Protein AF-0000000080328610 (afdb_homodimer)

Sequence (378 aa):
MDTPSLPALLEEHPVAASVKNEADLQAVLRADCKIVFLLYGTVLDLPAVVHRLKDAGRIVLVNVDLLEGFAGKEIVVRYIKERTDADGILSSKAFMVRAARELGLFAVHRFFLIDSMSYRNLAPQVRQSKADCVEILPGCMPRVISWVVADIDVPLIAGGLVCDRDDVFAALKAGASAIASSNHDVWAMMDTPSLPALLEEHPVAASVKNEADLQAVLRADCKIVFLLYGTVLDLPAVVHRLKDAGRIVLVNVDLLEGFAGKEIVVRYIKERTDADGILSSKAFMVRAARELGLFAVHRFFLIDSMSYRNLAPQVRQSKADCVEILPGCMPRVISWVVADIDVPLIAGGLVCDRDDVFAALKAGASAIASSNHDVWAM

InterPro domains:
  IPR006699 Glycerol uptake operon antiterminator [PF04309] (16-187)
  IPR006699 Glycerol uptake operon antiterminator [PIRSF016897] (8-189)
  IPR006699 Glycerol uptake operon antiterminator [PTHR35787] (10-189)
  IPR013785 Aldolase-type TIM barrel [G3DSA:3.20.20.70] (5-189)

Secondary structure (DSSP, 8-state):
-----HHHHHHH--EEEEE-SHHHHHHHHTS---EEEE---BTTTHHHHHHHHHHTT-EEEEETTS-BS--SSHHHHHHHHHHS---EEEES-HHHHHHHHHTT-EEEEEEE--SHHHHHHHHHHHHHHT-SEEEEES---HHHHHHHHHH-SS-EEEESS--SHHHHHHHHHTT-SEEEES-HHHHT-/-----HHHHHHH--EEEEE-SHHHHHHHHTS---EEEE---BTTTHHHHHHHHHHTT-EEEEETTS-BS--SSHHHHHHHHHHS---EEEES-HHHHHHHHHTT-EEEEEEE--SHHHHHHHHHHHHHHT-SEEEEES---HHHHHHHHHH-SS-EEEESS--SHHHHHHHHHTT-SEEEES-HHHHT-

Foldseek 3Di:
DPPDAPLVVCLVQQEEEEQQDPVLLVLVLVFPHQEYEDQEEEPVCVQVSLVVSVVSNHAYAYAPVRYHPDDPDLVVLVCCVPVHPHQYYEYCQLVNQQSRVVVNHQGEHEFEDDDPVSLVVVAVSCVSNVHQEYEYPQQQPLVSLLVVQVRHDHAYEHEYPQADDVSQVSSVVSPHSHYYYNHSRSSRD/DPPDAPLVVCLVQQEEEEQQDPVLLVLVLVFPHQEYEYQEEEPVCVQVSLVVSVVSNHAYAYAPVRYYPDDPDLVVLVCCVPVHPHQYYEYCQLVNQQSRVVVNHQGEHEFEDDDPVSLVVVAVSCVSNVHQEYEYPQQQPLVSLLVVQVRHDHAYEHEYPQADDVSQVSSVVSPHSHYYYNHSRSSRD

pLDDT: mean 95.84, std 5.74, range [40.5, 98.88]

Solvent-accessible surface area (backbone atoms only — not comparable to full-atom values): 19059 Å² total; per-residue (Å²): 131,81,77,76,52,68,63,57,50,31,64,75,44,38,47,28,34,40,27,65,45,70,68,43,47,58,49,48,75,73,45,86,44,50,36,33,38,34,46,49,43,35,77,86,44,35,46,60,56,44,42,57,42,43,74,71,66,36,47,37,26,38,29,61,78,52,36,42,85,62,67,96,48,57,67,50,52,52,45,43,62,72,65,31,80,50,51,25,37,30,25,73,42,42,69,50,16,28,49,24,43,75,72,70,29,44,15,28,36,38,41,69,51,34,32,63,65,48,51,68,47,44,48,63,43,47,68,69,14,60,37,56,28,34,32,36,21,40,22,57,32,39,69,59,46,36,54,49,53,72,63,44,93,49,52,35,29,30,20,25,62,38,74,45,68,67,39,49,49,44,26,43,73,30,56,29,49,26,36,31,27,72,40,70,75,54,49,74,105,130,86,76,75,52,67,63,58,50,29,64,75,44,40,47,28,32,40,28,64,47,70,71,41,47,59,50,48,75,73,44,86,46,49,36,34,37,34,47,49,44,36,79,87,43,35,46,61,57,44,45,57,42,45,74,70,64,36,46,36,26,38,30,60,76,53,36,40,86,62,68,96,47,58,66,49,52,52,45,43,62,71,65,30,81,50,51,24,35,32,25,74,44,42,68,52,16,29,49,25,44,75,71,72,29,43,15,28,36,39,41,70,51,34,32,63,66,48,50,67,46,43,49,63,43,46,69,70,14,62,38,58,28,34,31,35,22,39,22,55,31,40,69,58,44,36,54,50,54,72,63,44,94,48,50,35,29,32,20,25,61,38,74,45,69,68,38,50,50,43,24,44,73,29,59,30,48,26,36,31,28,70,39,70,74,56,47,76,105

Organism: NCBI:txid40318

Structure (mmCIF, N/CA/C/O backbone):
data_AF-0000000080328610-model_v1
#
loop_
_entity.id
_entity.type
_entity.pdbx_description
1 polymer 'Glycerol-3-phosphate responsive antiterminator'
#
loop_
_atom_site.group_PDB
_atom_site.id
_atom_site.type_symbol
_atom_site.label_atom_id
_atom_site.label_alt_id
_atom_site.label_comp_id
_atom_site.label_asym_id
_atom_site.label_entity_id
_atom_site.label_seq_id
_atom_site.pdbx_PDB_ins_code
_atom_site.Cartn_x
_atom_site.Cartn_y
_atom_site.Cartn_z
_atom_site.occupancy
_atom_site.B_iso_or_equiv
_atom_site.auth_seq_id
_atom_site.auth_comp_id
_atom_site.auth_asym_id
_atom_site.auth_atom_id
_atom_site.pdbx_PDB_model_num
ATOM 1 N N . MET A 1 1 ? -2.168 -39.188 -10.273 1 40.5 1 MET A N 1
ATOM 2 C CA . MET A 1 1 ? -1.109 -38.562 -9.469 1 40.5 1 MET A CA 1
ATOM 3 C C . MET A 1 1 ? -1.609 -37.312 -8.766 1 40.5 1 MET A C 1
ATOM 5 O O . MET A 1 1 ? -2.234 -36.469 -9.383 1 40.5 1 MET A O 1
ATOM 9 N N . ASP A 1 2 ? -1.735 -37.188 -7.449 1 58.44 2 ASP A N 1
ATOM 10 C CA . ASP A 1 2 ? -2.379 -36.188 -6.613 1 58.44 2 ASP A CA 1
ATOM 11 C C . ASP A 1 2 ? -1.749 -34.812 -6.832 1 58.44 2 ASP A C 1
ATOM 13 O O . ASP A 1 2 ? -0.527 -34.656 -6.762 1 58.44 2 ASP A O 1
ATOM 17 N N . THR A 1 3 ? -2.389 -33.938 -7.57 1 73.25 3 THR A N 1
ATOM 18 C CA . THR A 1 3 ? -1.887 -32.594 -7.812 1 73.25 3 THR A CA 1
ATOM 19 C C . THR A 1 3 ? -1.366 -31.969 -6.52 1 73.25 3 THR A C 1
ATOM 21 O O . THR A 1 3 ? -2.068 -31.953 -5.504 1 73.25 3 THR A O 1
ATOM 24 N N . PRO A 1 4 ? -0.09 -31.75 -6.531 1 87.56 4 PRO A N 1
ATOM 25 C CA . PRO A 1 4 ? 0.463 -31.141 -5.316 1 87.56 4 PRO A CA 1
ATOM 26 C C . PRO A 1 4 ? -0.271 -29.875 -4.91 1 87.56 4 PRO A C 1
ATOM 28 O O . PRO A 1 4 ? -0.83 -29.172 -5.762 1 87.56 4 PRO A O 1
ATOM 31 N N . SER A 1 5 ? -0.314 -29.688 -3.6 1 93.88 5 SER A N 1
ATOM 32 C CA . SER A 1 5 ? -0.913 -28.453 -3.08 1 93.88 5 SER A CA 1
ATOM 33 C C . SER A 1 5 ? -0.024 -27.25 -3.355 1 93.88 5 SER A C 1
ATOM 35 O O . SER A 1 5 ? 1.178 -27.391 -3.588 1 93.88 5 SER A O 1
ATOM 37 N N . LEU A 1 6 ? -0.608 -26.094 -3.402 1 94.31 6 LEU A N 1
ATOM 38 C CA . LEU A 1 6 ? 0.16 -24.891 -3.658 1 94.31 6 LEU A CA 1
ATOM 39 C C . LEU A 1 6 ? 1.231 -24.688 -2.592 1 94.31 6 LEU A C 1
ATOM 41 O O . LEU A 1 6 ? 2.389 -24.406 -2.912 1 94.31 6 LEU A O 1
ATOM 45 N N . PRO A 1 7 ? 0.945 -24.922 -1.315 1 93.5 7 PRO A N 1
ATOM 46 C CA . PRO A 1 7 ? 1.981 -24.797 -0.287 1 93.5 7 PRO A CA 1
ATOM 47 C C . PRO A 1 7 ? 3.166 -25.734 -0.534 1 93.5 7 PRO A C 1
ATOM 49 O O . PRO A 1 7 ? 4.32 -25.328 -0.366 1 93.5 7 PRO A O 1
ATOM 52 N N . ALA A 1 8 ? 2.9 -26.859 -0.987 1 94.5 8 ALA A N 1
ATOM 53 C CA . ALA A 1 8 ? 3.969 -27.812 -1.273 1 94.5 8 ALA A CA 1
ATOM 54 C C . ALA A 1 8 ? 4.82 -27.359 -2.453 1 94.5 8 ALA A C 1
ATOM 56 O O . ALA A 1 8 ? 6.043 -27.484 -2.432 1 94.5 8 ALA A O 1
ATOM 57 N N . LEU A 1 9 ? 4.148 -26.844 -3.42 1 94.94 9 LEU A N 1
ATOM 58 C CA . LEU A 1 9 ? 4.844 -26.328 -4.598 1 94.94 9 LEU A CA 1
ATOM 59 C C . LEU A 1 9 ? 5.754 -25.172 -4.23 1 94.94 9 LEU A C 1
ATOM 61 O O . LEU A 1 9 ? 6.895 -25.094 -4.699 1 94.94 9 LEU A O 1
ATOM 65 N N . LEU A 1 10 ? 5.266 -24.281 -3.354 1 93.19 10 LEU A N 1
ATOM 66 C CA . LEU A 1 10 ? 6.027 -23.109 -2.938 1 93.19 10 LEU A CA 1
ATOM 67 C C . LEU A 1 10 ? 7.23 -23.516 -2.096 1 93.19 10 LEU A C 1
ATOM 69 O O . LEU A 1 10 ? 8.281 -22.875 -2.15 1 93.19 10 LEU A O 1
ATOM 73 N N . GLU A 1 11 ? 7.105 -24.547 -1.34 1 91.38 11 GLU A N 1
ATOM 74 C CA . GLU A 1 11 ? 8.227 -25.062 -0.56 1 91.38 11 GLU A CA 1
ATOM 75 C C . GLU A 1 11 ? 9.328 -25.609 -1.467 1 91.38 11 GLU A C 1
ATOM 77 O O . GLU A 1 11 ? 10.516 -25.422 -1.189 1 91.38 11 GLU A O 1
ATOM 82 N N . GLU A 1 12 ? 8.875 -26.25 -2.496 1 93.06 12 GLU A N 1
ATOM 83 C CA . GLU A 1 12 ? 9.82 -26.812 -3.453 1 93.06 12 GLU A CA 1
ATOM 84 C C . GLU A 1 12 ? 10.445 -25.734 -4.332 1 93.06 12 GLU A C 1
ATOM 86 O O . GLU A 1 12 ? 11.602 -25.859 -4.738 1 93.06 12 GLU A O 1
ATOM 91 N N . HIS A 1 13 ? 9.664 -24.75 -4.641 1 93.88 13 HIS A N 1
ATOM 92 C CA . HIS A 1 13 ? 10.078 -23.609 -5.473 1 93.88 13 HIS A CA 1
ATOM 93 C C . HIS A 1 13 ? 9.805 -22.297 -4.77 1 93.88 13 HIS A C 1
ATOM 95 O O . HIS A 1 13 ? 8.828 -21.609 -5.082 1 93.88 13 HIS A O 1
ATOM 101 N N . PRO A 1 14 ? 10.703 -21.828 -3.936 1 93.69 14 PRO A N 1
ATOM 102 C CA . PRO A 1 14 ? 10.43 -20.719 -3.016 1 93.69 14 PRO A CA 1
ATOM 103 C C . PRO A 1 14 ? 10.469 -19.359 -3.705 1 93.69 14 PRO A C 1
ATOM 105 O O . PRO A 1 14 ? 10.273 -18.328 -3.055 1 93.69 14 PRO A O 1
ATOM 108 N N . VAL A 1 15 ? 10.719 -19.359 -5.023 1 95.38 15 VAL A N 1
ATOM 109 C CA . VAL A 1 15 ? 10.727 -18.094 -5.754 1 95.38 15 VAL A CA 1
ATOM 110 C C . VAL A 1 15 ? 9.68 -18.141 -6.863 1 95.38 15 VAL A C 1
ATOM 112 O O . VAL A 1 15 ? 9.711 -19.016 -7.723 1 95.38 15 VAL A O 1
ATOM 115 N N . ALA A 1 16 ? 8.766 -17.266 -6.746 1 97.25 16 ALA A N 1
ATOM 116 C CA . ALA A 1 16 ? 7.793 -17.047 -7.816 1 97.25 16 ALA A CA 1
ATOM 117 C C . ALA A 1 16 ? 8.156 -15.82 -8.648 1 97.25 16 ALA A C 1
ATOM 119 O O . ALA A 1 16 ? 8.5 -14.773 -8.094 1 97.25 16 ALA A O 1
ATOM 120 N N . ALA A 1 17 ? 8.109 -15.969 -9.898 1 97.5 17 ALA A N 1
ATOM 121 C CA . ALA A 1 17 ? 8.414 -14.859 -10.805 1 97.5 17 ALA A CA 1
ATOM 122 C C . ALA A 1 17 ? 7.18 -14.008 -11.07 1 97.5 17 ALA A C 1
ATOM 124 O O . ALA A 1 17 ? 6.164 -14.516 -11.555 1 97.5 17 ALA A O 1
ATOM 125 N N . SER A 1 18 ? 7.254 -12.773 -10.719 1 97.56 18 SER A N 1
ATOM 126 C CA . SER A 1 18 ? 6.215 -11.82 -11.086 1 97.56 18 SER A CA 1
ATOM 127 C C . SER A 1 18 ? 6.441 -11.273 -12.492 1 97.56 18 SER A C 1
ATOM 129 O O . SER A 1 18 ? 7.457 -10.625 -12.758 1 97.56 18 SER A O 1
ATOM 131 N N . VAL A 1 19 ? 5.555 -11.539 -13.375 1 97.88 19 VAL A N 1
ATOM 132 C CA . VAL A 1 19 ? 5.652 -11.141 -14.773 1 97.88 19 VAL A CA 1
ATOM 133 C C . VAL A 1 19 ? 4.656 -10.016 -15.062 1 97.88 19 VAL A C 1
ATOM 135 O O . VAL A 1 19 ? 3.443 -10.227 -15.016 1 97.88 19 VAL A O 1
ATOM 138 N N . LYS A 1 20 ? 5.176 -8.898 -15.469 1 96.19 20 LYS A N 1
ATOM 139 C CA . LYS A 1 20 ? 4.309 -7.723 -15.5 1 96.19 20 LYS A CA 1
ATOM 140 C C . LYS A 1 20 ? 4.145 -7.199 -16.922 1 96.19 20 LYS A C 1
ATOM 142 O O . LYS A 1 20 ? 3.412 -6.238 -17.156 1 96.19 20 LYS A O 1
ATOM 147 N N . ASN A 1 21 ? 4.898 -7.762 -17.859 1 96.38 21 ASN A N 1
ATOM 148 C CA . ASN A 1 21 ? 4.828 -7.355 -19.266 1 96.38 21 ASN A CA 1
ATOM 149 C C . ASN A 1 21 ? 5.426 -8.414 -20.188 1 96.38 21 ASN A C 1
ATOM 151 O O . ASN A 1 21 ? 5.863 -9.469 -19.719 1 96.38 21 ASN A O 1
ATOM 155 N N . GLU A 1 22 ? 5.375 -8.062 -21.5 1 97.31 22 GLU A N 1
ATOM 156 C CA . GLU A 1 22 ? 5.859 -9 -22.516 1 97.31 22 GLU A CA 1
ATOM 157 C C . GLU A 1 22 ? 7.355 -9.258 -22.344 1 97.31 22 GLU A C 1
ATOM 159 O O . GLU A 1 22 ? 7.824 -10.383 -22.547 1 97.31 22 GLU A O 1
ATOM 164 N N . ALA A 1 23 ? 8.055 -8.25 -21.984 1 97.31 23 ALA A N 1
ATOM 165 C CA . ALA A 1 23 ? 9.492 -8.422 -21.781 1 97.31 23 ALA A CA 1
ATOM 166 C C . ALA A 1 23 ? 9.766 -9.406 -20.641 1 97.31 23 ALA A C 1
ATOM 168 O O . ALA A 1 23 ? 10.641 -10.266 -20.75 1 97.31 23 ALA A O 1
ATOM 169 N N . ASP A 1 24 ? 9.055 -9.289 -19.578 1 97.31 24 ASP A N 1
ATOM 170 C CA . ASP A 1 24 ? 9.156 -10.219 -18.453 1 97.31 24 ASP A CA 1
ATOM 171 C C . ASP A 1 24 ? 8.766 -11.633 -18.875 1 97.31 24 ASP A C 1
ATOM 173 O O . ASP A 1 24 ? 9.352 -12.609 -18.406 1 97.31 24 ASP A O 1
ATOM 177 N N . LEU A 1 25 ? 7.711 -11.68 -19.734 1 98.25 25 LEU A N 1
ATOM 178 C CA . LEU A 1 25 ? 7.254 -12.977 -20.219 1 98.25 25 LEU A CA 1
ATOM 179 C C . LEU A 1 25 ? 8.367 -13.703 -20.969 1 98.25 25 LEU A C 1
ATOM 181 O O . LEU A 1 25 ? 8.641 -14.875 -20.703 1 98.25 25 LEU A O 1
ATOM 185 N N . GLN A 1 26 ? 8.992 -13 -21.812 1 97.88 26 GLN A N 1
ATOM 186 C CA . GLN A 1 26 ? 10.094 -13.586 -22.578 1 97.88 26 GLN A CA 1
ATOM 187 C C . GLN A 1 26 ? 11.234 -14.008 -21.641 1 97.88 26 GLN A C 1
ATOM 189 O O . GLN A 1 26 ? 11.82 -15.07 -21.828 1 97.88 26 GLN A O 1
ATOM 194 N N . ALA A 1 27 ? 11.469 -13.219 -20.703 1 97.69 27 ALA A N 1
ATOM 195 C CA . ALA A 1 27 ? 12.57 -13.477 -19.781 1 97.69 27 ALA A CA 1
ATOM 196 C C . ALA A 1 27 ? 12.289 -14.711 -18.922 1 97.69 27 ALA A C 1
ATOM 198 O O . ALA A 1 27 ? 13.188 -15.531 -18.688 1 97.69 27 ALA A O 1
ATOM 199 N N . VAL A 1 28 ? 11.07 -14.852 -18.438 1 97.88 28 VAL A N 1
ATOM 200 C CA . VAL A 1 28 ? 10.766 -15.938 -17.516 1 97.88 28 VAL A CA 1
ATOM 201 C C . VAL A 1 28 ? 10.797 -17.266 -18.25 1 97.88 28 VAL A C 1
ATOM 203 O O . VAL A 1 28 ? 11.109 -18.312 -17.656 1 97.88 28 VAL A O 1
ATOM 206 N N . LEU A 1 29 ? 10.461 -17.281 -19.547 1 97 29 LEU A N 1
ATOM 207 C CA . LEU A 1 29 ? 10.492 -18.484 -20.344 1 97 29 LEU A CA 1
ATOM 208 C C . LEU A 1 29 ? 11.914 -19 -20.5 1 97 29 LEU A C 1
ATOM 210 O O . LEU A 1 29 ? 12.125 -20.188 -20.812 1 97 29 LEU A O 1
ATOM 214 N N . ARG A 1 30 ? 12.836 -18.156 -20.266 1 95.5 30 ARG A N 1
ATOM 215 C CA . ARG A 1 30 ? 14.242 -18.531 -20.359 1 95.5 30 ARG A CA 1
ATOM 216 C C . ARG A 1 30 ? 14.836 -18.781 -18.984 1 95.5 30 ARG A C 1
ATOM 218 O O . ARG A 1 30 ? 15.984 -19.219 -18.859 1 95.5 30 ARG A O 1
ATOM 225 N N . ALA A 1 31 ? 14.078 -18.5 -17.984 1 94.75 31 ALA A N 1
ATOM 226 C CA . ALA A 1 31 ? 14.531 -18.688 -16.609 1 94.75 31 ALA A CA 1
ATOM 227 C C . ALA A 1 31 ? 14.086 -20.031 -16.047 1 94.75 31 ALA A C 1
ATOM 229 O O . ALA A 1 31 ? 13.266 -20.734 -16.672 1 94.75 31 ALA A O 1
ATOM 230 N N . ASP A 1 32 ? 14.695 -20.422 -14.922 1 91.25 32 ASP A N 1
ATOM 231 C CA . ASP A 1 32 ? 14.359 -21.703 -14.305 1 91.25 32 ASP A CA 1
ATOM 232 C C . ASP A 1 32 ? 13.32 -21.516 -13.195 1 91.25 32 ASP A C 1
ATOM 234 O O . ASP A 1 32 ? 13.289 -22.281 -12.234 1 91.25 32 ASP A O 1
ATOM 238 N N . CYS A 1 33 ? 12.43 -20.625 -13.281 1 94.94 33 CYS A N 1
ATOM 239 C CA . CYS A 1 33 ? 11.375 -20.406 -12.297 1 94.94 33 CYS A CA 1
ATOM 240 C C . CYS A 1 33 ? 10.125 -21.203 -12.641 1 94.94 33 CYS A C 1
ATOM 242 O O . CYS A 1 33 ? 9.562 -21.047 -13.727 1 94.94 33 CYS A O 1
ATOM 244 N N . LYS A 1 34 ? 9.727 -22.031 -11.789 1 96.56 34 LYS A N 1
ATOM 245 C CA . LYS A 1 34 ? 8.609 -22.938 -12.039 1 96.56 34 LYS A CA 1
ATOM 246 C C . LYS A 1 34 ? 7.273 -22.234 -11.828 1 96.56 34 LYS A C 1
ATOM 248 O O . LYS A 1 34 ? 6.324 -22.438 -12.586 1 96.56 34 LYS A O 1
ATOM 253 N N . ILE A 1 35 ? 7.18 -21.375 -10.773 1 98 35 ILE A N 1
ATOM 254 C CA . ILE A 1 35 ? 5.934 -20.703 -10.414 1 98 35 ILE A CA 1
ATOM 255 C C . ILE A 1 35 ? 5.941 -19.281 -10.953 1 98 35 ILE A C 1
ATOM 257 O O . ILE A 1 35 ? 6.91 -18.547 -10.758 1 98 35 ILE A O 1
ATOM 261 N N . VAL A 1 36 ? 4.871 -18.906 -11.641 1 98.56 36 VAL A N 1
ATOM 262 C CA . VAL A 1 36 ? 4.766 -17.594 -12.258 1 98.56 36 VAL A CA 1
ATOM 263 C C . VAL A 1 36 ? 3.498 -16.891 -11.773 1 98.56 36 VAL A C 1
ATOM 265 O O . VAL A 1 36 ? 2.406 -17.453 -11.836 1 98.56 36 VAL A O 1
ATOM 268 N N . PHE A 1 37 ? 3.688 -15.75 -11.219 1 98.62 37 PHE A N 1
ATOM 269 C CA . PHE A 1 37 ? 2.584 -14.82 -10.992 1 98.62 37 PHE A CA 1
ATOM 270 C C . PHE A 1 37 ? 2.416 -13.883 -12.18 1 98.62 37 PHE A C 1
ATOM 272 O O . PHE A 1 37 ? 3.258 -13.016 -12.414 1 98.62 37 PHE A O 1
ATOM 279 N N . LEU A 1 38 ? 1.37 -14.062 -12.953 1 98.75 38 LEU A N 1
ATOM 280 C CA . LEU A 1 38 ? 1.109 -13.258 -14.141 1 98.75 38 LEU A CA 1
ATOM 281 C C . LEU A 1 38 ? 0.333 -11.992 -13.781 1 98.75 38 LEU A C 1
ATOM 283 O O . LEU A 1 38 ? -0.838 -12.07 -13.398 1 98.75 38 LEU A O 1
ATOM 287 N N . LEU A 1 39 ? 0.972 -10.859 -13.961 1 98 39 LEU A N 1
ATOM 288 C CA . LEU A 1 39 ? 0.429 -9.602 -13.453 1 98 39 LEU A CA 1
ATOM 289 C C . LEU A 1 39 ? -0.006 -8.695 -14.594 1 98 39 LEU A C 1
ATOM 291 O O . LEU A 1 39 ? -0.062 -7.473 -14.438 1 98 39 LEU A O 1
ATOM 295 N N . TYR A 1 40 ? -0.172 -9.242 -15.719 1 97 40 TYR A N 1
ATOM 296 C CA . TYR A 1 40 ? -0.694 -8.484 -16.859 1 97 40 TYR A CA 1
ATOM 297 C C . TYR A 1 40 ? -1.51 -9.391 -17.781 1 97 40 TYR A C 1
ATOM 299 O O . TYR A 1 40 ? -1.46 -10.617 -17.656 1 97 40 TYR A O 1
ATOM 307 N N . GLY A 1 41 ? -2.266 -8.781 -18.734 1 97.38 41 GLY A N 1
ATOM 308 C CA . GLY A 1 41 ? -3.102 -9.477 -19.703 1 97.38 41 GLY A CA 1
ATOM 309 C C . GLY A 1 41 ? -4.395 -8.742 -20 1 97.38 41 GLY A C 1
ATOM 310 O O . GLY A 1 41 ? -4.859 -7.93 -19.203 1 97.38 41 GLY A O 1
ATOM 311 N N . THR A 1 42 ? -4.855 -8.992 -21.203 1 97 42 THR A N 1
ATOM 312 C CA . THR A 1 42 ? -6.121 -8.406 -21.625 1 97 42 THR A CA 1
ATOM 313 C C . THR A 1 42 ? -7.109 -9.492 -22.047 1 97 42 THR A C 1
ATOM 315 O O . THR A 1 42 ? -6.73 -10.656 -22.188 1 97 42 THR A O 1
ATOM 318 N N . VAL A 1 43 ? -8.336 -9.094 -22.203 1 95.56 43 VAL A N 1
ATOM 319 C CA . VAL A 1 43 ? -9.367 -10.016 -22.672 1 95.56 43 VAL A CA 1
ATOM 320 C C . VAL A 1 43 ? -8.977 -10.586 -24.031 1 95.56 43 VAL A C 1
ATOM 322 O O . VAL A 1 43 ? -9.414 -11.68 -24.406 1 95.56 43 VAL A O 1
ATOM 325 N N . LEU A 1 44 ? -8.109 -9.914 -24.719 1 96.75 44 LEU A N 1
ATOM 326 C CA . LEU A 1 44 ? -7.754 -10.305 -26.078 1 96.75 44 LEU A CA 1
ATOM 327 C C . LEU A 1 44 ? -6.645 -11.352 -26.062 1 96.75 44 LEU A C 1
ATOM 329 O O . LEU A 1 44 ? -6.574 -12.203 -26.969 1 96.75 44 LEU A O 1
ATOM 333 N N . ASP A 1 45 ? -5.789 -11.328 -25.031 1 97.56 45 ASP A N 1
ATOM 334 C CA . ASP A 1 45 ? -4.57 -12.109 -25.219 1 97.56 45 ASP A CA 1
ATOM 335 C C . ASP A 1 45 ? -4.316 -13.023 -24.016 1 97.56 45 ASP A C 1
ATOM 337 O O . ASP A 1 45 ? -3.418 -13.867 -24.062 1 97.56 45 ASP A O 1
ATOM 341 N N . LEU A 1 46 ? -5.059 -12.969 -23 1 98.19 46 LEU A N 1
ATOM 342 C CA . LEU A 1 46 ? -4.773 -13.68 -21.766 1 98.19 46 LEU A CA 1
ATOM 343 C C . LEU A 1 46 ? -4.613 -15.172 -22.016 1 98.19 46 LEU A C 1
ATOM 345 O O . LEU A 1 46 ? -3.631 -15.781 -21.578 1 98.19 46 LEU A O 1
ATOM 349 N N . PRO A 1 47 ? -5.555 -15.844 -22.781 1 98.44 47 PRO A N 1
ATOM 350 C CA . PRO A 1 47 ? -5.395 -17.281 -23 1 98.44 47 PRO A CA 1
ATOM 351 C C . PRO A 1 47 ? -4.078 -17.641 -23.688 1 98.44 47 PRO A C 1
ATOM 353 O O . PRO A 1 47 ? -3.422 -18.609 -23.312 1 98.44 47 PRO A O 1
ATOM 356 N N . ALA A 1 48 ? -3.732 -16.859 -24.609 1 98.38 48 ALA A N 1
ATOM 357 C CA . ALA A 1 48 ? -2.502 -17.109 -25.359 1 98.38 48 ALA A CA 1
ATOM 358 C C . ALA A 1 48 ? -1.277 -16.969 -24.469 1 98.38 48 ALA A C 1
ATOM 360 O O . ALA A 1 48 ? -0.338 -17.766 -24.547 1 98.38 48 ALA A O 1
ATOM 361 N N . VAL A 1 49 ? -1.259 -15.945 -23.625 1 98.56 49 VAL A N 1
ATOM 362 C CA . VAL A 1 49 ? -0.148 -15.703 -22.703 1 98.56 49 VAL A CA 1
ATOM 363 C C . VAL A 1 49 ? -0.027 -16.859 -21.719 1 98.56 49 VAL A C 1
ATOM 365 O O . VAL A 1 49 ? 1.07 -17.359 -21.469 1 98.56 49 VAL A O 1
ATOM 368 N N . VAL A 1 50 ? -1.131 -17.266 -21.172 1 98.75 50 VAL A N 1
ATOM 369 C CA . VAL A 1 50 ? -1.144 -18.375 -20.203 1 98.75 50 VAL A CA 1
ATOM 370 C C . VAL A 1 50 ? -0.673 -19.656 -20.891 1 98.75 50 VAL A C 1
ATOM 372 O O . VAL A 1 50 ? 0.119 -20.406 -20.312 1 98.75 50 VAL A O 1
ATOM 375 N N . HIS A 1 51 ? -1.132 -19.891 -22.094 1 98.38 51 HIS A N 1
ATOM 376 C CA . HIS A 1 51 ? -0.757 -21.094 -22.828 1 98.38 51 HIS A CA 1
ATOM 377 C C . HIS A 1 51 ? 0.75 -21.156 -23.062 1 98.38 51 HIS A C 1
ATOM 379 O O . HIS A 1 51 ? 1.356 -22.234 -22.953 1 98.38 51 HIS A O 1
ATOM 385 N N . ARG A 1 52 ? 1.311 -20.094 -23.406 1 98.19 52 ARG A N 1
ATOM 386 C CA . ARG A 1 52 ? 2.754 -20.031 -23.609 1 98.19 52 ARG A CA 1
ATOM 387 C C . ARG A 1 52 ? 3.502 -20.453 -22.344 1 98.19 52 ARG 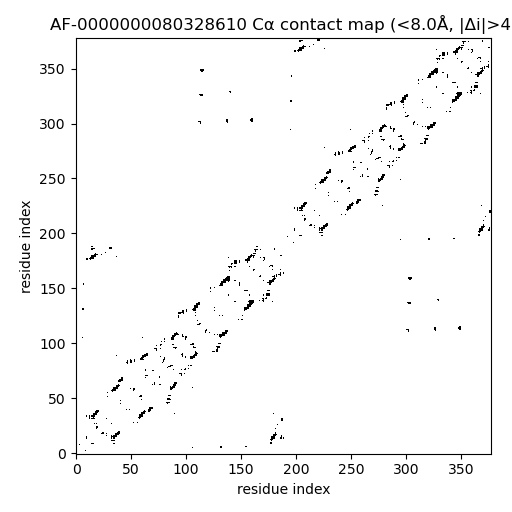A C 1
ATOM 389 O O . ARG A 1 52 ? 4.469 -21.219 -22.422 1 98.19 52 ARG A O 1
ATOM 396 N N . LEU A 1 53 ? 3.045 -19.984 -21.203 1 98.69 53 LEU A N 1
ATOM 397 C CA . LEU A 1 53 ? 3.67 -20.312 -19.938 1 98.69 53 LEU A CA 1
ATOM 398 C C . LEU A 1 53 ? 3.439 -21.781 -19.578 1 98.69 53 LEU A C 1
ATOM 400 O O . LEU A 1 53 ? 4.363 -22.469 -19.141 1 98.69 53 LEU A O 1
ATOM 404 N N . LYS A 1 54 ? 2.238 -22.234 -19.844 1 98.44 54 LYS A N 1
ATOM 405 C CA . LYS A 1 54 ? 1.89 -23.625 -19.547 1 98.44 54 LYS A CA 1
ATOM 406 C C . LYS A 1 54 ? 2.656 -24.578 -20.453 1 98.44 54 LYS A C 1
ATOM 408 O O . LYS A 1 54 ? 3.109 -25.641 -20 1 98.44 54 LYS A O 1
ATOM 413 N N . ASP A 1 55 ? 2.766 -24.203 -21.688 1 97.88 55 ASP A N 1
ATOM 414 C CA . ASP A 1 55 ? 3.523 -25.016 -22.641 1 97.88 55 ASP A CA 1
ATOM 415 C C . ASP A 1 55 ? 4.977 -25.172 -22.188 1 97.88 55 ASP A C 1
ATOM 417 O O . ASP A 1 55 ? 5.629 -26.172 -22.5 1 97.88 55 ASP A O 1
ATOM 421 N N . ALA A 1 56 ? 5.434 -24.234 -21.484 1 97.81 56 ALA A N 1
ATOM 422 C CA . ALA A 1 56 ? 6.805 -24.266 -20.984 1 97.81 56 ALA A CA 1
ATOM 423 C C . ALA A 1 56 ? 6.883 -24.969 -19.625 1 97.81 56 ALA A C 1
ATOM 425 O O . ALA A 1 56 ? 7.938 -24.984 -18.984 1 97.81 56 ALA A O 1
ATOM 426 N N . GLY A 1 57 ? 5.758 -25.469 -19.141 1 97.25 57 GLY A N 1
ATOM 427 C CA . GLY A 1 57 ? 5.738 -26.281 -17.938 1 97.25 57 GLY A CA 1
ATOM 428 C C . GLY A 1 57 ? 5.633 -25.453 -16.672 1 97.25 57 GLY A C 1
ATOM 429 O O . GLY A 1 57 ? 5.953 -25.938 -15.578 1 97.25 57 GLY A O 1
ATOM 430 N N . ARG A 1 58 ? 5.246 -24.234 -16.75 1 98 58 ARG A N 1
ATOM 431 C CA . ARG A 1 58 ? 5.148 -23.375 -15.586 1 98 58 ARG A CA 1
ATOM 432 C C . ARG A 1 58 ? 3.82 -23.578 -14.859 1 98 58 ARG A C 1
ATOM 434 O O . ARG A 1 58 ? 2.834 -23.984 -15.477 1 98 58 ARG A O 1
ATOM 441 N N . ILE A 1 59 ? 3.879 -23.359 -13.562 1 98.31 59 ILE A N 1
ATOM 442 C CA . ILE A 1 59 ? 2.666 -23.188 -12.766 1 98.31 59 ILE A CA 1
ATOM 443 C C . ILE A 1 59 ? 2.248 -21.719 -12.766 1 98.31 59 ILE A C 1
ATOM 445 O O . ILE A 1 59 ? 2.994 -20.859 -12.289 1 98.31 59 ILE A O 1
ATOM 449 N N . VAL A 1 60 ? 1.062 -21.438 -13.281 1 98.75 60 VAL A N 1
ATOM 450 C CA . VAL A 1 60 ? 0.697 -20.062 -13.586 1 98.75 60 VAL A CA 1
ATOM 451 C C . VAL A 1 60 ? -0.47 -19.625 -12.703 1 98.75 60 VAL A C 1
ATOM 453 O O . VAL A 1 60 ? -1.528 -20.25 -12.711 1 98.75 60 VAL A O 1
ATOM 456 N N . LEU A 1 61 ? -0.275 -18.641 -11.922 1 98.81 61 LEU A N 1
ATOM 457 C CA . LEU A 1 61 ? -1.34 -17.953 -11.195 1 98.81 61 LEU A CA 1
ATOM 458 C C . LEU A 1 61 ? -1.569 -16.562 -11.758 1 98.81 61 LEU A C 1
ATOM 460 O O . LEU A 1 61 ? -0.642 -15.75 -11.82 1 98.81 61 LEU A O 1
ATOM 464 N N . VAL A 1 62 ? -2.801 -16.234 -12.117 1 98.81 62 VAL A N 1
ATOM 465 C CA . VAL A 1 62 ? -3.146 -14.977 -12.781 1 98.81 62 VAL A CA 1
ATOM 466 C C . VAL A 1 62 ? -3.684 -13.984 -11.758 1 98.81 62 VAL A C 1
ATOM 468 O O . VAL A 1 62 ? -4.594 -14.297 -10.992 1 98.81 62 VAL A O 1
ATOM 471 N N . ASN A 1 63 ? -3.066 -12.82 -11.719 1 98.56 63 ASN A N 1
ATOM 472 C CA . ASN A 1 63 ? -3.662 -11.758 -10.914 1 98.56 63 ASN A CA 1
ATOM 473 C C . ASN A 1 63 ? -4.875 -11.141 -11.602 1 98.56 63 ASN A C 1
ATOM 475 O O . ASN A 1 63 ? -4.723 -10.297 -12.492 1 98.56 63 ASN A O 1
ATOM 479 N N . VAL A 1 64 ? -6.02 -11.398 -11.133 1 98.31 64 VAL A N 1
ATOM 480 C CA . VAL A 1 64 ? -7.254 -11.039 -11.82 1 98.31 64 VAL A CA 1
ATOM 481 C C . VAL A 1 64 ? -7.555 -9.555 -11.594 1 98.31 64 VAL A C 1
ATOM 483 O O . VAL A 1 64 ? -8.375 -8.969 -12.305 1 98.31 64 VAL A O 1
ATOM 486 N N . ASP A 1 65 ? -6.879 -8.984 -10.633 1 97.5 65 ASP A N 1
ATOM 487 C CA . ASP A 1 65 ? -7.113 -7.578 -10.336 1 97.5 65 ASP A CA 1
ATOM 488 C C . ASP A 1 65 ? -6.434 -6.676 -11.367 1 97.5 65 ASP A C 1
ATOM 490 O O . ASP A 1 65 ? -6.812 -5.516 -11.523 1 97.5 65 ASP A O 1
ATOM 494 N N . LEU A 1 66 ? -5.43 -7.188 -12.094 1 95.38 66 LEU A N 1
ATOM 495 C CA . LEU A 1 66 ? -4.602 -6.344 -12.945 1 95.38 66 LEU A CA 1
ATOM 496 C C . LEU A 1 66 ? -4.887 -6.613 -14.414 1 95.38 66 LEU A C 1
ATOM 498 O O . LEU A 1 66 ? -4.223 -6.055 -15.297 1 95.38 66 LEU A O 1
ATOM 502 N N . LEU A 1 67 ? -5.84 -7.426 -14.648 1 96.31 67 LEU A N 1
ATOM 503 C CA . LEU A 1 67 ? -6.211 -7.723 -16.031 1 96.31 67 LEU A CA 1
ATOM 504 C C . LEU A 1 67 ? -6.961 -6.555 -16.656 1 96.31 67 LEU A C 1
ATOM 506 O O . LEU A 1 67 ? -7.773 -5.906 -15.992 1 96.31 67 LEU A O 1
ATOM 510 N N . GLU A 1 68 ? -6.711 -6.41 -17.875 1 96.75 68 GLU A N 1
ATOM 511 C CA . GLU A 1 68 ? -7.402 -5.355 -18.609 1 96.75 68 GLU A CA 1
ATOM 512 C C . GLU A 1 68 ? -8.617 -5.902 -19.344 1 96.75 68 GLU A C 1
ATOM 514 O O . GLU A 1 68 ? -8.508 -6.891 -20.078 1 96.75 68 GLU A O 1
ATOM 519 N N . GLY A 1 69 ? -9.75 -5.262 -19.203 1 96.06 69 GLY A N 1
ATOM 520 C CA . GLY A 1 69 ? -10.945 -5.656 -19.938 1 96.06 69 GLY A CA 1
ATOM 521 C C . GLY A 1 69 ? -11.852 -6.582 -19.141 1 96.06 69 GLY A C 1
ATOM 522 O O . GLY A 1 69 ? -12.922 -6.969 -19.609 1 96.06 69 GLY A O 1
ATOM 523 N N . PHE A 1 70 ? -11.477 -6.98 -17.969 1 95.25 70 PHE A N 1
ATOM 524 C CA . PHE A 1 70 ? -12.266 -7.863 -17.109 1 95.25 70 PHE A CA 1
ATOM 525 C C . PHE A 1 70 ? -12.852 -7.098 -15.938 1 95.25 70 PHE A C 1
ATOM 527 O O . PHE A 1 70 ? -12.227 -6.176 -15.406 1 95.25 70 PHE A O 1
ATOM 534 N N . ALA A 1 71 ? -14.062 -7.52 -15.57 1 93.25 71 ALA A N 1
ATOM 535 C CA . ALA A 1 71 ? -14.656 -6.977 -14.352 1 93.25 71 ALA A CA 1
ATOM 536 C C . ALA A 1 71 ? -14.109 -7.672 -13.109 1 93.25 71 ALA A C 1
ATOM 538 O O . ALA A 1 71 ? -13.516 -8.75 -13.211 1 93.25 71 ALA A O 1
ATOM 539 N N . GLY A 1 72 ? -14.172 -7.074 -12.023 1 94.94 72 GLY A N 1
ATOM 540 C CA . GLY A 1 72 ? -13.789 -7.676 -10.758 1 94.94 72 GLY A CA 1
ATOM 541 C C . GLY A 1 72 ? -14.883 -8.531 -10.148 1 94.94 72 GLY A C 1
ATOM 542 O O . GLY A 1 72 ? -15.328 -8.266 -9.023 1 94.94 72 GLY A O 1
ATOM 543 N N . LYS A 1 73 ? -15.375 -9.445 -10.906 1 96.81 73 LYS A N 1
ATOM 544 C CA . LYS A 1 73 ? -16.469 -10.305 -10.477 1 96.81 73 LYS A CA 1
ATOM 545 C C . LYS A 1 73 ? -16.094 -11.781 -10.594 1 96.81 73 LYS A C 1
ATOM 547 O O . LYS A 1 73 ? -15.203 -12.141 -11.359 1 96.81 73 LYS A O 1
ATOM 552 N N . GLU A 1 74 ? -16.828 -12.578 -9.906 1 97.44 74 GLU A N 1
ATOM 553 C CA . GLU A 1 74 ? -16.516 -14 -9.773 1 97.44 74 GLU A CA 1
ATOM 554 C C . GLU A 1 74 ? -16.547 -14.703 -11.133 1 97.44 74 GLU A C 1
ATOM 556 O O . GLU A 1 74 ? -15.844 -15.688 -11.336 1 97.44 74 GLU A O 1
ATOM 561 N N . ILE A 1 75 ? -17.344 -14.18 -12.023 1 97.5 75 ILE A N 1
ATOM 562 C CA . ILE A 1 75 ? -17.469 -14.797 -13.336 1 97.5 75 ILE A CA 1
ATOM 563 C C . ILE A 1 75 ? -16.094 -14.805 -14.023 1 97.5 75 ILE A C 1
ATOM 565 O O . ILE A 1 75 ? -15.82 -15.68 -14.844 1 97.5 75 ILE A O 1
ATOM 569 N N . VAL A 1 76 ? -15.227 -13.898 -13.727 1 98.12 76 VAL A N 1
ATOM 570 C CA . VAL A 1 76 ? -13.891 -13.82 -14.305 1 98.12 76 VAL A CA 1
ATOM 571 C C . VAL A 1 76 ? -13.055 -15.008 -13.852 1 98.12 76 VAL A C 1
ATOM 573 O O . VAL A 1 76 ? -12.25 -15.539 -14.617 1 98.12 76 VAL A O 1
ATOM 576 N N . VAL A 1 77 ? -13.25 -15.406 -12.609 1 98.5 77 VAL A N 1
ATOM 577 C CA . VAL A 1 77 ? -12.555 -16.578 -12.102 1 98.5 77 VAL A CA 1
ATOM 578 C C . VAL A 1 77 ? -12.992 -17.812 -12.891 1 98.5 77 VAL A C 1
ATOM 580 O O . VAL A 1 77 ? -12.156 -18.656 -13.242 1 98.5 77 VAL A O 1
ATOM 583 N N . ARG A 1 78 ? -14.242 -17.922 -13.18 1 97.81 78 ARG A N 1
ATOM 584 C CA . ARG A 1 78 ? -14.742 -19.031 -13.992 1 97.81 78 ARG A CA 1
ATOM 585 C C . ARG A 1 78 ? -14.164 -18.984 -15.406 1 97.81 78 ARG A C 1
ATOM 587 O O . ARG A 1 78 ? -13.859 -20.016 -15.992 1 97.81 78 ARG A O 1
ATOM 594 N N . TYR A 1 79 ? -14.125 -17.734 -15.953 1 98.31 79 TYR A N 1
ATOM 595 C CA . TYR A 1 79 ? -13.492 -17.562 -17.25 1 98.31 79 TYR A CA 1
ATOM 596 C C . TYR A 1 79 ? -12.07 -18.094 -17.25 1 98.31 79 TYR A C 1
ATOM 598 O O . TYR A 1 79 ? -11.664 -18.812 -18.172 1 98.31 79 TYR A O 1
ATOM 606 N N . ILE A 1 80 ? -11.289 -17.75 -16.188 1 98.31 80 ILE A N 1
ATOM 607 C CA . ILE A 1 80 ? -9.906 -18.203 -16.062 1 98.31 80 ILE A CA 1
ATOM 608 C C . ILE A 1 80 ? -9.859 -19.734 -16.062 1 98.31 80 ILE A C 1
ATOM 610 O O . ILE A 1 80 ? -9.055 -20.328 -16.781 1 98.31 80 ILE A O 1
ATOM 614 N N . LYS A 1 81 ? -10.688 -20.359 -15.336 1 97.75 81 LYS A N 1
ATOM 615 C CA . LYS A 1 81 ? -10.734 -21.812 -15.211 1 97.75 81 LYS A CA 1
ATOM 616 C C . LYS A 1 81 ? -11.094 -22.469 -16.547 1 97.75 81 LYS A C 1
ATOM 618 O O . LYS A 1 81 ? -10.492 -23.469 -16.938 1 97.75 81 LYS A O 1
ATOM 623 N N . GLU A 1 82 ? -11.977 -21.844 -17.234 1 97.62 82 GLU A N 1
ATOM 624 C CA . GLU A 1 82 ? -12.578 -22.516 -18.375 1 97.62 82 GLU A CA 1
ATOM 625 C C . GLU A 1 82 ? -11.852 -22.156 -19.672 1 97.62 82 GLU A C 1
ATOM 627 O O . GLU A 1 82 ? -11.828 -22.953 -20.609 1 97.62 82 GLU A O 1
ATOM 632 N N . ARG A 1 83 ? -11.352 -20.953 -19.734 1 97.56 83 ARG A N 1
ATOM 633 C CA . ARG A 1 83 ? -10.859 -20.469 -21.016 1 97.56 83 ARG A CA 1
ATOM 634 C C . ARG A 1 83 ? -9.336 -20.406 -21.031 1 97.56 83 ARG A C 1
ATOM 636 O O . ARG A 1 83 ? -8.734 -20.141 -22.078 1 97.56 83 ARG A O 1
ATOM 643 N N . THR A 1 84 ? -8.781 -20.609 -19.906 1 97.38 84 THR A N 1
ATOM 644 C CA . THR A 1 84 ? -7.324 -20.641 -19.844 1 97.38 84 THR A CA 1
ATOM 645 C C . THR A 1 84 ? -6.848 -21.922 -19.156 1 97.38 84 THR A C 1
ATOM 647 O O . THR A 1 84 ? -7.664 -22.734 -18.719 1 97.38 84 THR A O 1
ATOM 650 N N . ASP A 1 85 ? -5.605 -22.234 -19.172 1 96.5 85 ASP A N 1
ATOM 651 C CA . ASP A 1 85 ? -5.016 -23.375 -18.484 1 96.5 85 ASP A CA 1
ATOM 652 C C . ASP A 1 85 ? -4.305 -22.953 -17.203 1 96.5 85 ASP A C 1
ATOM 654 O O . ASP A 1 85 ? -3.414 -23.656 -16.719 1 96.5 85 ASP A O 1
ATOM 658 N N . ALA A 1 86 ? -4.699 -21.797 -16.688 1 98.5 86 ALA A N 1
ATOM 659 C CA . ALA A 1 86 ? -4.062 -21.297 -15.461 1 98.5 86 ALA A CA 1
ATOM 660 C C . ALA A 1 86 ? -4.309 -22.25 -14.297 1 98.5 86 ALA A C 1
ATOM 662 O O . ALA A 1 86 ? -5.344 -22.922 -14.234 1 98.5 86 ALA A O 1
ATOM 663 N N . ASP A 1 87 ? -3.369 -22.266 -13.391 1 98.62 87 ASP A N 1
ATOM 664 C CA . ASP A 1 87 ? -3.453 -23.172 -12.242 1 98.62 87 ASP A CA 1
ATOM 665 C C . ASP A 1 87 ? -4.164 -22.5 -11.07 1 98.62 87 ASP A C 1
ATOM 667 O O . ASP A 1 87 ? -4.613 -23.172 -10.141 1 98.62 87 ASP A O 1
ATOM 671 N N . GLY A 1 88 ? -4.227 -21.188 -11.086 1 98.62 88 GLY A N 1
ATOM 672 C CA . GLY A 1 88 ? -4.836 -20.453 -9.992 1 98.62 88 GLY A CA 1
ATOM 673 C C . GLY A 1 88 ? -4.902 -18.953 -10.242 1 98.62 88 GLY A C 1
ATOM 674 O O . GLY A 1 88 ? -4.656 -18.5 -11.367 1 98.62 88 GLY A O 1
ATOM 675 N N . ILE A 1 89 ? -5.305 -18.234 -9.203 1 98.75 89 ILE A N 1
ATOM 676 C CA . ILE A 1 89 ? -5.402 -16.781 -9.328 1 98.75 89 ILE A CA 1
ATOM 677 C C . ILE A 1 89 ? -4.844 -16.109 -8.078 1 98.75 89 ILE A C 1
ATOM 679 O O . ILE A 1 89 ? -4.66 -16.766 -7.047 1 98.75 89 ILE A O 1
ATOM 683 N N . LEU A 1 90 ? -4.492 -14.852 -8.219 1 98.31 90 LEU A N 1
ATOM 684 C CA . LEU A 1 90 ? -4.242 -13.898 -7.145 1 98.31 90 LEU A CA 1
ATOM 685 C C . LEU A 1 90 ? -5.285 -12.789 -7.148 1 98.31 90 LEU A C 1
ATOM 687 O O . LEU A 1 90 ? -5.715 -12.336 -8.219 1 98.31 90 LEU A O 1
ATOM 691 N N . SER A 1 91 ? -5.68 -12.359 -6.016 1 98.69 91 SER A N 1
ATOM 692 C CA . SER A 1 91 ? -6.559 -11.203 -5.914 1 98.69 91 SER A CA 1
ATOM 693 C C . SER A 1 91 ? -6.488 -10.57 -4.527 1 98.69 91 SER A C 1
ATOM 695 O O . SER A 1 91 ? -6.191 -11.258 -3.543 1 98.69 91 SER A O 1
ATOM 697 N N . SER A 1 92 ? -6.711 -9.305 -4.457 1 98 92 SER A N 1
ATOM 698 C CA . SER A 1 92 ? -6.824 -8.633 -3.172 1 98 92 SER A CA 1
ATOM 699 C C . SER A 1 92 ? -8.234 -8.75 -2.605 1 98 92 SER A C 1
ATOM 701 O O . SER A 1 92 ? -8.492 -8.336 -1.475 1 98 92 SER A O 1
ATOM 703 N N . LYS A 1 93 ? -9.094 -9.336 -3.346 1 97.94 93 LYS A N 1
ATOM 704 C CA . LYS A 1 93 ? -10.5 -9.438 -2.953 1 97.94 93 LYS A CA 1
ATOM 705 C C . LYS A 1 93 ? -10.828 -10.836 -2.447 1 97.94 93 LYS A C 1
ATOM 707 O O . LYS A 1 93 ? -10.703 -11.82 -3.188 1 97.94 93 LYS A O 1
ATOM 712 N N . ALA A 1 94 ? -11.367 -10.844 -1.257 1 98.38 94 ALA A N 1
ATOM 713 C CA . ALA A 1 94 ? -11.641 -12.109 -0.591 1 98.38 94 ALA A CA 1
ATOM 714 C C . ALA A 1 94 ? -12.633 -12.945 -1.395 1 98.38 94 ALA A C 1
ATOM 716 O O . ALA A 1 94 ? -12.477 -14.164 -1.504 1 98.38 94 ALA A O 1
ATOM 717 N N . PHE A 1 95 ? -13.633 -12.312 -1.912 1 98.38 95 PHE A N 1
ATOM 718 C CA . PHE A 1 95 ? -14.664 -13.086 -2.594 1 98.38 95 PHE A CA 1
ATOM 719 C C . PHE A 1 95 ? -14.141 -13.672 -3.896 1 98.38 95 PHE A C 1
ATOM 721 O O . PHE A 1 95 ? -14.57 -14.742 -4.324 1 98.38 95 PHE A O 1
ATOM 728 N N . MET A 1 96 ? -13.195 -13.086 -4.574 1 98.69 96 MET A N 1
ATOM 729 C CA . MET A 1 96 ? -12.547 -13.633 -5.766 1 98.69 96 MET A CA 1
ATOM 730 C C . MET A 1 96 ? -11.719 -14.859 -5.418 1 98.69 96 MET A C 1
ATOM 732 O O . MET A 1 96 ? -11.75 -15.859 -6.133 1 98.69 96 MET A O 1
ATOM 736 N N . VAL A 1 97 ? -10.969 -14.711 -4.32 1 98.81 97 VAL A N 1
ATOM 737 C CA . VAL A 1 97 ? -10.109 -15.781 -3.836 1 98.81 97 VAL A CA 1
ATOM 738 C C . VAL A 1 97 ? -10.953 -17 -3.447 1 98.81 97 VAL A C 1
ATOM 740 O O . VAL A 1 97 ? -10.625 -18.125 -3.811 1 98.81 97 VAL A O 1
ATOM 743 N N . ARG A 1 98 ? -11.984 -16.734 -2.758 1 98.5 98 ARG A N 1
ATOM 744 C CA . ARG A 1 98 ? -12.891 -17.797 -2.346 1 98.5 98 ARG A CA 1
ATOM 745 C C . ARG A 1 98 ? -13.492 -18.516 -3.557 1 98.5 98 ARG A C 1
ATOM 747 O O . ARG A 1 98 ? -13.602 -19.734 -3.572 1 98.5 98 ARG A O 1
ATOM 754 N N . ALA A 1 99 ? -13.93 -17.75 -4.531 1 98.44 99 ALA A N 1
ATOM 755 C CA . ALA A 1 99 ? -14.477 -18.312 -5.758 1 98.44 99 ALA A CA 1
ATOM 756 C C . ALA A 1 99 ? -13.469 -19.25 -6.426 1 98.44 99 ALA A C 1
ATOM 758 O O . ALA A 1 99 ? -13.844 -20.312 -6.926 1 98.44 99 ALA A O 1
ATOM 759 N N . ALA A 1 100 ? -12.234 -18.875 -6.43 1 98.69 100 ALA A N 1
ATOM 760 C CA . ALA A 1 100 ? -11.18 -19.688 -7.012 1 98.69 100 ALA A CA 1
ATOM 761 C C . ALA A 1 100 ? -11.031 -21.016 -6.258 1 98.69 100 ALA A C 1
ATOM 763 O O . ALA A 1 100 ? -10.93 -22.078 -6.867 1 98.69 100 ALA A O 1
ATOM 764 N N . ARG A 1 101 ? -11.07 -20.906 -4.961 1 98 101 ARG A N 1
ATOM 765 C CA . ARG A 1 101 ? -10.992 -22.109 -4.117 1 98 101 ARG A CA 1
ATOM 766 C C . ARG A 1 101 ? -12.125 -23.062 -4.422 1 98 101 ARG A C 1
ATOM 768 O O . ARG A 1 101 ? -11.906 -24.281 -4.547 1 98 101 ARG A O 1
ATOM 775 N N . GLU A 1 102 ? -13.227 -22.547 -4.566 1 97.69 102 GLU A N 1
ATOM 776 C CA . GLU A 1 102 ? -14.414 -23.359 -4.805 1 97.69 102 GLU A CA 1
ATOM 777 C C . GLU A 1 102 ? -14.359 -24.031 -6.172 1 97.69 102 GLU A C 1
ATOM 779 O O . GLU A 1 102 ? -14.969 -25.094 -6.371 1 97.69 102 GLU A O 1
ATOM 784 N N . LEU A 1 103 ? -13.68 -23.484 -7.07 1 97.75 103 LEU A N 1
ATOM 785 C CA . LEU A 1 103 ? -13.578 -24.031 -8.414 1 97.75 103 LEU A CA 1
ATOM 786 C C . LEU A 1 103 ? -12.383 -24.969 -8.531 1 97.75 103 LEU A C 1
ATOM 788 O O . LEU A 1 103 ? -12.109 -25.516 -9.602 1 97.75 103 LEU A O 1
ATOM 792 N N . GLY A 1 104 ? -11.586 -25.062 -7.473 1 97.19 104 GLY A N 1
ATOM 793 C CA . GLY A 1 104 ? -10.461 -25.984 -7.453 1 97.19 104 GLY A CA 1
ATOM 794 C C . GLY A 1 104 ? -9.18 -25.375 -7.992 1 97.19 104 GLY A C 1
ATOM 795 O O . GLY A 1 104 ? -8.234 -26.094 -8.328 1 97.19 104 GLY A O 1
ATOM 796 N N . LEU A 1 105 ? -9.156 -24.109 -8.125 1 98.31 105 LEU A N 1
ATOM 797 C CA . LEU A 1 105 ? -7.949 -23.391 -8.523 1 98.31 105 LEU A CA 1
ATOM 798 C C . LEU A 1 105 ? -7.109 -23.016 -7.305 1 98.31 105 LEU A C 1
ATOM 800 O O . LEU A 1 105 ? -7.637 -22.875 -6.199 1 98.31 105 LEU A O 1
ATOM 804 N N . PHE A 1 106 ? -5.773 -22.922 -7.523 1 98.62 106 PHE A N 1
ATOM 805 C CA . PHE A 1 106 ? -4.961 -22.312 -6.477 1 98.62 106 PHE A CA 1
ATOM 806 C C . PHE A 1 106 ? -5.398 -20.875 -6.223 1 98.62 106 PHE A C 1
ATOM 808 O O . PHE A 1 106 ? -5.719 -20.141 -7.16 1 98.62 106 PHE A O 1
ATOM 815 N N . ALA A 1 107 ? -5.43 -20.484 -4.969 1 98.69 107 ALA A N 1
ATOM 816 C CA . ALA A 1 107 ? -5.922 -19.172 -4.602 1 98.69 107 ALA A CA 1
ATOM 817 C C . ALA A 1 107 ? -4.953 -18.469 -3.66 1 98.69 107 ALA A C 1
ATOM 819 O O . ALA A 1 107 ? -4.688 -18.938 -2.559 1 98.69 107 ALA A O 1
ATOM 820 N N . VAL A 1 108 ? -4.418 -17.359 -4.102 1 98.81 108 VAL A N 1
ATOM 821 C CA . VAL A 1 108 ? -3.539 -16.531 -3.285 1 98.81 108 VAL A CA 1
ATOM 822 C C . VAL A 1 108 ? -4.242 -15.219 -2.939 1 98.81 108 VAL A C 1
ATOM 824 O O . VAL A 1 108 ? -4.707 -14.5 -3.832 1 98.81 108 VAL A O 1
ATOM 827 N N . HIS A 1 109 ? -4.391 -14.977 -1.7 1 98.88 109 HIS A N 1
ATOM 828 C CA . HIS A 1 109 ? -4.969 -13.719 -1.238 1 98.88 109 HIS A CA 1
ATOM 829 C C . HIS A 1 109 ? -3.889 -12.672 -1.014 1 98.88 109 HIS A C 1
ATOM 831 O O . HIS A 1 109 ? -3.051 -12.812 -0.122 1 98.88 109 HIS A O 1
ATOM 837 N N . ARG A 1 110 ? -3.918 -11.664 -1.788 1 98.38 110 ARG A N 1
ATOM 838 C CA . ARG A 1 110 ? -2.902 -10.617 -1.786 1 98.38 110 ARG A CA 1
ATOM 839 C C . ARG A 1 110 ? -3.312 -9.453 -0.885 1 98.38 110 ARG A C 1
ATOM 841 O O . ARG A 1 110 ? -4.449 -8.984 -0.948 1 98.38 110 ARG A O 1
ATOM 848 N N . PHE A 1 111 ? -2.328 -8.984 -0.047 1 98.44 111 PHE A N 1
ATOM 849 C CA . PHE A 1 111 ? -2.59 -7.871 0.857 1 98.44 111 PHE A CA 1
ATOM 850 C C . PHE A 1 111 ? -1.528 -6.789 0.705 1 98.44 111 PHE A C 1
ATOM 852 O O . PHE A 1 111 ? -0.33 -7.078 0.713 1 98.44 111 PHE A O 1
ATOM 859 N N . PHE A 1 112 ? -1.999 -5.535 0.567 1 97.5 112 PHE A N 1
ATOM 860 C CA . PHE A 1 112 ? -1.122 -4.375 0.655 1 97.5 112 PHE A CA 1
ATOM 861 C C . PHE A 1 112 ? -1.069 -3.844 2.082 1 97.5 112 PHE A C 1
ATOM 863 O O . PHE A 1 112 ? -2.033 -3.244 2.562 1 97.5 112 PHE A O 1
ATOM 870 N N . LEU A 1 113 ? 0.015 -4.059 2.744 1 96.38 113 LEU A N 1
ATOM 871 C CA . LEU A 1 113 ? 0.142 -3.617 4.129 1 96.38 113 LEU A CA 1
ATOM 872 C C . LEU A 1 113 ? 0.771 -2.229 4.199 1 96.38 113 LEU A C 1
ATOM 874 O O . LEU A 1 113 ? 1.996 -2.094 4.141 1 96.38 113 LEU A O 1
ATOM 878 N N . ILE A 1 114 ? 0.006 -1.271 4.434 1 94.44 114 ILE A N 1
ATOM 879 C CA . ILE A 1 114 ? 0.474 0.108 4.344 1 94.44 114 ILE A CA 1
ATOM 880 C C . ILE A 1 114 ? 0.36 0.782 5.707 1 94.44 114 ILE A C 1
ATOM 882 O O . ILE A 1 114 ? 1.117 1.705 6.016 1 94.44 114 ILE A O 1
ATOM 886 N N . ASP A 1 115 ? -0.682 0.309 6.543 1 91.44 115 ASP A N 1
ATOM 887 C CA . ASP A 1 115 ? -0.933 0.922 7.844 1 91.44 115 ASP A CA 1
ATOM 888 C C . ASP A 1 115 ? -1.522 -0.091 8.82 1 91.44 115 ASP A C 1
ATOM 890 O O . ASP A 1 115 ? -1.607 -1.281 8.516 1 91.44 115 ASP A O 1
ATOM 894 N N . SER A 1 116 ? -1.883 0.384 9.992 1 90 116 SER A N 1
ATOM 895 C CA . SER A 1 116 ? -2.373 -0.498 11.047 1 90 116 SER A CA 1
ATOM 896 C C . SER A 1 116 ? -3.703 -1.136 10.656 1 90 116 SER A C 1
ATOM 898 O O . SER A 1 116 ? -3.963 -2.293 10.992 1 90 116 SER A O 1
ATOM 900 N N . MET A 1 117 ? -4.469 -0.413 9.922 1 89.38 117 MET A N 1
ATOM 901 C CA . MET A 1 117 ? -5.781 -0.924 9.531 1 89.38 117 MET A CA 1
ATOM 902 C C . MET A 1 117 ? -5.648 -2.088 8.555 1 89.38 117 MET A C 1
ATOM 904 O O . MET A 1 117 ? -6.32 -3.109 8.703 1 89.38 117 MET A O 1
ATOM 908 N N . SER A 1 118 ? -4.844 -1.843 7.594 1 94.81 118 SER A N 1
ATOM 909 C CA . SER A 1 118 ? -4.637 -2.922 6.633 1 94.81 118 SER A CA 1
ATOM 910 C C . SER A 1 118 ? -4.105 -4.176 7.316 1 94.81 118 SER A C 1
ATOM 912 O O . SER A 1 118 ? -4.492 -5.293 6.961 1 94.81 118 SER A O 1
ATOM 914 N N . TYR A 1 119 ? -3.32 -4.02 8.336 1 95.81 119 TYR A N 1
ATOM 915 C CA . TYR A 1 119 ? -2.783 -5.164 9.062 1 95.81 119 TYR A CA 1
ATOM 916 C C . TYR A 1 119 ? -3.881 -5.879 9.844 1 95.81 119 TYR A C 1
ATOM 918 O O . TYR A 1 119 ? -4.004 -7.105 9.773 1 95.81 119 TYR A O 1
ATOM 926 N N . ARG A 1 120 ? -4.648 -5.129 10.523 1 94.06 120 ARG A N 1
ATOM 927 C CA . ARG A 1 120 ? -5.676 -5.699 11.391 1 94.06 120 ARG A CA 1
ATOM 928 C C . ARG A 1 120 ? -6.715 -6.461 10.578 1 94.06 120 ARG A C 1
ATOM 930 O O . ARG A 1 120 ? -7.305 -7.43 11.07 1 94.06 120 ARG A O 1
ATOM 937 N N . ASN A 1 121 ? -6.867 -6.047 9.391 1 95.94 121 ASN A N 1
ATOM 938 C CA . ASN A 1 121 ? -7.895 -6.648 8.547 1 95.94 121 ASN A CA 1
ATOM 939 C C . ASN A 1 121 ? -7.395 -7.926 7.883 1 95.94 121 ASN A C 1
ATOM 941 O O . ASN A 1 121 ? -8.188 -8.695 7.328 1 95.94 121 ASN A O 1
ATOM 945 N N . LEU A 1 122 ? -6.148 -8.172 7.961 1 97.94 122 LEU A N 1
ATOM 946 C CA . LEU A 1 122 ? -5.535 -9.258 7.203 1 97.94 122 LEU A CA 1
ATOM 947 C C . LEU A 1 122 ? -6.078 -10.609 7.652 1 97.94 122 LEU A C 1
ATOM 949 O O . LEU A 1 122 ? -6.656 -11.344 6.855 1 97.94 122 LEU A O 1
ATOM 953 N N . ALA A 1 123 ? -6.008 -10.977 8.93 1 97.81 123 ALA A N 1
ATOM 954 C CA . ALA A 1 123 ? -6.383 -12.297 9.422 1 97.81 123 ALA A CA 1
ATOM 955 C C . ALA A 1 123 ? -7.871 -12.562 9.211 1 97.81 123 ALA A C 1
ATOM 957 O O . ALA A 1 123 ? -8.258 -13.617 8.711 1 97.81 123 ALA A O 1
ATOM 958 N N . PRO A 1 124 ? -8.75 -11.547 9.586 1 97.75 124 PRO A N 1
ATOM 959 C CA . PRO A 1 124 ? -10.172 -11.75 9.297 1 97.75 124 PRO A CA 1
ATOM 960 C C . PRO A 1 124 ? -10.445 -12.008 7.816 1 97.75 124 PRO A C 1
ATOM 962 O O . PRO A 1 124 ? -11.273 -12.852 7.473 1 97.75 124 PRO A O 1
ATOM 965 N N . GLN A 1 125 ? -9.781 -11.344 6.977 1 98 125 GLN A N 1
ATOM 966 C CA . GLN A 1 125 ? -9.984 -11.492 5.543 1 98 125 GLN A CA 1
ATOM 967 C C . GLN A 1 125 ? -9.492 -12.852 5.055 1 98 125 GLN A C 1
ATOM 969 O O . GLN A 1 125 ? -10.094 -13.445 4.156 1 98 125 GLN A O 1
ATOM 974 N N . VAL A 1 126 ? -8.406 -13.289 5.586 1 98.12 126 VAL A N 1
ATOM 975 C CA . VAL A 1 126 ? -7.875 -14.602 5.227 1 98.12 126 VAL A CA 1
ATOM 976 C C . VAL A 1 126 ? -8.875 -15.688 5.621 1 98.12 126 VAL A C 1
ATOM 978 O O . VAL A 1 126 ? -9.102 -16.625 4.863 1 98.12 126 VAL A O 1
ATOM 981 N N . ARG A 1 127 ? -9.484 -15.578 6.789 1 97.38 127 ARG A N 1
ATOM 982 C CA . ARG A 1 127 ? -10.5 -16.531 7.234 1 97.38 127 ARG A CA 1
ATOM 983 C C . ARG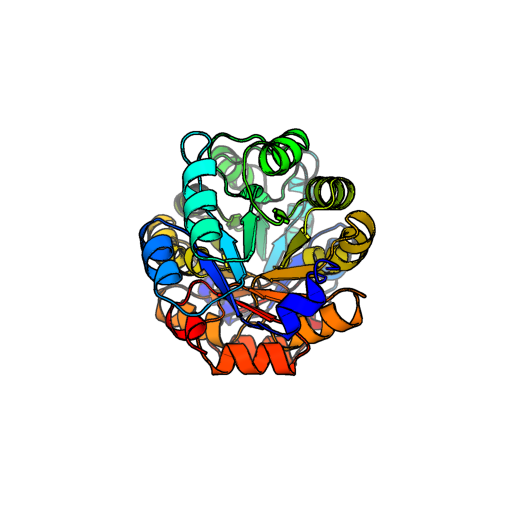 A 1 127 ? -11.695 -16.531 6.285 1 97.38 127 ARG A C 1
ATOM 985 O O . ARG A 1 127 ? -12.297 -17.594 6.043 1 97.38 127 ARG A O 1
ATOM 992 N N . GLN A 1 128 ? -11.953 -15.414 5.785 1 97.62 128 GLN A N 1
ATOM 993 C CA . GLN A 1 128 ? -13.094 -15.273 4.875 1 97.62 128 GLN A CA 1
ATOM 994 C C . GLN A 1 128 ? -12.789 -15.891 3.514 1 97.62 128 GLN A C 1
ATOM 996 O O . GLN A 1 128 ? -13.641 -16.547 2.918 1 97.62 128 GLN A O 1
ATOM 1001 N N . SER A 1 129 ? -11.633 -15.727 2.988 1 97.94 129 SER A N 1
ATOM 1002 C CA . SER A 1 129 ? -11.297 -16.125 1.625 1 97.94 129 SER A CA 1
ATOM 1003 C C . SER A 1 129 ? -10.93 -17.594 1.552 1 97.94 129 SER A C 1
ATOM 1005 O O . SER A 1 129 ? -11.016 -18.219 0.487 1 97.94 129 SER A O 1
ATOM 1007 N N . LYS A 1 130 ? -10.391 -18.156 2.668 1 97.56 130 LYS A N 1
ATOM 1008 C CA . LYS A 1 130 ? -9.898 -19.531 2.723 1 97.56 130 LYS A CA 1
ATOM 1009 C C . LYS A 1 130 ? -8.812 -19.781 1.681 1 97.56 130 LYS A C 1
ATOM 1011 O O . LYS A 1 130 ? -8.789 -20.812 1.022 1 97.56 130 LYS A O 1
ATOM 1016 N N . ALA A 1 131 ? -8.016 -18.812 1.547 1 98.38 131 ALA A N 1
ATOM 1017 C CA . ALA A 1 131 ? -6.941 -18.844 0.553 1 98.38 131 ALA A CA 1
ATOM 1018 C C . ALA A 1 131 ? -5.977 -20 0.818 1 98.38 131 ALA A C 1
ATOM 1020 O O . ALA A 1 131 ? -5.859 -20.469 1.952 1 98.38 131 ALA A O 1
ATOM 1021 N N . ASP A 1 132 ? -5.332 -20.469 -0.267 1 98.25 132 ASP A N 1
ATOM 1022 C CA . ASP A 1 132 ? -4.254 -21.438 -0.111 1 98.25 132 ASP A CA 1
ATOM 1023 C C . ASP A 1 132 ? -3.014 -20.797 0.5 1 98.25 132 ASP A C 1
ATOM 1025 O O . ASP A 1 132 ? -2.262 -21.453 1.228 1 98.25 132 ASP A O 1
ATOM 1029 N N . CYS A 1 133 ? -2.762 -19.562 0.141 1 98.25 133 CYS A N 1
ATOM 1030 C CA . CYS A 1 133 ? -1.616 -18.781 0.571 1 98.25 133 CYS A CA 1
ATOM 1031 C C . CYS A 1 133 ? -1.968 -17.297 0.62 1 98.25 133 CYS A C 1
ATOM 1033 O O . CYS A 1 133 ? -2.943 -16.859 0.003 1 98.25 133 CYS A O 1
ATOM 1035 N N . VAL A 1 134 ? -1.147 -16.625 1.354 1 98.69 134 VAL A N 1
ATOM 1036 C CA . VAL A 1 134 ? -1.26 -15.164 1.437 1 98.69 134 VAL A CA 1
ATOM 1037 C C . VAL A 1 134 ? 0.005 -14.516 0.879 1 98.69 134 VAL A C 1
ATOM 1039 O O . VAL A 1 134 ? 1.113 -15.016 1.098 1 98.69 134 VAL A O 1
ATOM 1042 N N . GLU A 1 135 ? -0.159 -13.539 0.106 1 98.69 135 GLU A N 1
ATOM 1043 C CA . GLU A 1 135 ? 0.958 -12.68 -0.28 1 98.69 135 GLU A CA 1
ATOM 1044 C C . GLU A 1 135 ? 0.833 -11.297 0.351 1 98.69 135 GLU A C 1
ATOM 1046 O O . GLU A 1 135 ? -0.244 -10.695 0.34 1 98.69 135 GLU A O 1
ATOM 1051 N N . ILE A 1 136 ? 1.924 -10.789 0.882 1 98.44 136 ILE A N 1
ATOM 1052 C CA . ILE A 1 136 ? 1.895 -9.43 1.397 1 98.44 136 ILE A CA 1
ATOM 1053 C C . ILE A 1 136 ? 2.859 -8.555 0.599 1 98.44 136 ILE A C 1
ATOM 1055 O O . ILE A 1 136 ? 3.928 -9.016 0.19 1 98.44 136 ILE A O 1
ATOM 1059 N N . LEU A 1 137 ? 2.475 -7.41 0.291 1 97.75 137 LEU A N 1
ATOM 1060 C CA . LEU A 1 137 ? 3.281 -6.34 -0.286 1 97.75 137 LEU A CA 1
ATOM 1061 C C . LEU A 1 137 ? 3.291 -5.113 0.622 1 97.75 137 LEU A C 1
ATOM 1063 O O . LEU A 1 137 ? 2.244 -4.699 1.121 1 97.75 137 LEU A O 1
ATOM 1067 N N . PRO A 1 138 ? 4.371 -4.461 0.937 1 97 138 PRO A N 1
ATOM 1068 C CA . PRO A 1 138 ? 5.68 -4.883 0.438 1 97 138 PRO A CA 1
ATOM 1069 C C . PRO A 1 138 ? 6.273 -6.035 1.243 1 97 138 PRO A C 1
ATOM 1071 O O . PRO A 1 138 ? 5.875 -6.266 2.389 1 97 138 PRO A O 1
ATOM 1074 N N . GLY A 1 139 ? 7.141 -6.758 0.638 1 95.88 139 GLY A N 1
ATOM 1075 C CA . GLY A 1 139 ? 7.699 -7.953 1.249 1 95.88 139 GLY A CA 1
ATOM 1076 C C . GLY A 1 139 ? 9.031 -7.707 1.937 1 95.88 139 GLY A C 1
ATOM 1077 O O . GLY A 1 139 ? 9.617 -8.625 2.514 1 95.88 139 GLY A O 1
ATOM 1078 N N . CYS A 1 140 ? 9.492 -6.527 1.879 1 93.25 140 CYS A N 1
ATOM 1079 C CA . CYS A 1 140 ? 10.781 -6.207 2.48 1 93.25 140 CYS A CA 1
ATOM 1080 C C . CYS A 1 140 ? 10.602 -5.676 3.896 1 93.25 140 CYS A C 1
ATOM 1082 O O . CYS A 1 140 ? 11.195 -4.656 4.258 1 93.25 140 CYS A O 1
ATOM 1084 N N . MET A 1 141 ? 9.711 -6.281 4.668 1 94.19 141 MET A N 1
ATOM 1085 C CA . MET A 1 141 ? 9.43 -5.93 6.055 1 94.19 141 MET A CA 1
ATOM 1086 C C . MET A 1 141 ? 9.508 -7.16 6.953 1 94.19 141 MET A C 1
ATOM 1088 O O . MET A 1 141 ? 8.484 -7.648 7.434 1 94.19 141 MET A O 1
ATOM 1092 N N . PRO A 1 142 ? 10.742 -7.625 7.332 1 94.44 142 PRO A N 1
ATOM 1093 C CA . PRO A 1 142 ? 10.898 -8.883 8.062 1 94.44 142 PRO A CA 1
ATOM 1094 C C . PRO A 1 142 ? 10.094 -8.914 9.359 1 94.44 142 PRO A C 1
ATOM 1096 O O . PRO A 1 142 ? 9.469 -9.93 9.68 1 94.44 142 PRO A O 1
ATOM 1099 N N . ARG A 1 143 ? 10.047 -7.852 10.047 1 93.19 143 ARG A N 1
ATOM 1100 C CA . ARG A 1 143 ? 9.312 -7.816 11.305 1 93.19 143 ARG A CA 1
ATOM 1101 C C . ARG A 1 143 ? 7.816 -8.023 11.062 1 93.19 143 ARG A C 1
ATOM 1103 O O . ARG A 1 143 ? 7.168 -8.781 11.789 1 93.19 143 ARG A O 1
ATOM 1110 N N . VAL A 1 144 ? 7.289 -7.348 10.094 1 95.62 144 VAL A N 1
ATOM 1111 C CA . VAL A 1 144 ? 5.867 -7.445 9.781 1 95.62 144 VAL A CA 1
ATOM 1112 C C . VAL A 1 144 ? 5.543 -8.852 9.281 1 95.62 144 VAL A C 1
ATOM 1114 O O . VAL A 1 144 ? 4.484 -9.398 9.602 1 95.62 144 VAL A O 1
ATOM 1117 N N . ILE A 1 145 ? 6.438 -9.445 8.492 1 97.5 145 ILE A N 1
ATOM 1118 C CA . ILE A 1 145 ? 6.277 -10.812 8.016 1 97.5 145 ILE A CA 1
ATOM 1119 C C . ILE A 1 145 ? 6.109 -11.758 9.211 1 97.5 145 ILE A C 1
ATOM 1121 O O . ILE A 1 145 ? 5.207 -12.594 9.227 1 97.5 145 ILE A O 1
ATOM 1125 N N . SER A 1 146 ? 6.961 -11.578 10.195 1 97.44 146 SER A N 1
ATOM 1126 C CA . SER A 1 146 ? 6.895 -12.43 11.383 1 97.44 146 SER A CA 1
ATOM 1127 C C . SER A 1 146 ? 5.555 -12.273 12.102 1 97.44 146 SER A C 1
ATOM 1129 O O . SER A 1 146 ? 4.992 -13.258 12.586 1 97.44 146 SER A O 1
ATOM 1131 N N . TRP A 1 147 ? 5.035 -10.969 12.172 1 96.94 147 TRP A N 1
ATOM 1132 C CA . TRP A 1 147 ? 3.732 -10.727 12.781 1 96.94 147 TRP A CA 1
ATOM 1133 C C . TRP A 1 147 ? 2.631 -11.477 12.039 1 96.94 147 TRP A C 1
ATOM 1135 O O . TRP A 1 147 ? 1.798 -12.141 12.656 1 96.94 147 TRP A O 1
ATOM 1145 N N . VAL A 1 148 ? 2.645 -11.391 10.703 1 97.94 148 VAL A N 1
ATOM 1146 C CA . VAL A 1 148 ? 1.581 -11.961 9.883 1 97.94 148 VAL A CA 1
ATOM 1147 C C . VAL A 1 148 ? 1.606 -13.484 9.992 1 97.94 148 VAL A C 1
ATOM 1149 O O . VAL A 1 148 ? 0.563 -14.117 10.164 1 97.94 148 VAL A O 1
ATOM 1152 N N . VAL A 1 149 ? 2.787 -14.086 9.914 1 97.88 149 VAL A N 1
ATOM 1153 C CA . VAL A 1 149 ? 2.939 -15.539 9.977 1 97.88 149 VAL A CA 1
ATOM 1154 C C . VAL A 1 149 ? 2.371 -16.062 11.297 1 97.88 149 VAL A C 1
ATOM 1156 O O . VAL A 1 149 ? 1.797 -17.156 11.336 1 97.88 149 VAL A O 1
ATOM 1159 N N . ALA A 1 150 ? 2.486 -15.312 12.305 1 97.56 150 ALA A N 1
ATOM 1160 C CA . ALA A 1 150 ? 1.974 -15.711 13.617 1 97.56 150 ALA A CA 1
ATOM 1161 C C . ALA A 1 150 ? 0.453 -15.594 13.664 1 97.56 150 ALA A C 1
ATOM 1163 O O . ALA A 1 150 ? -0.199 -16.281 14.469 1 97.56 150 ALA A O 1
ATOM 1164 N N . ASP A 1 151 ? -0.114 -14.766 12.797 1 97.25 151 ASP A N 1
ATOM 1165 C CA . ASP A 1 151 ? -1.527 -14.422 12.906 1 97.25 151 ASP A CA 1
ATOM 1166 C C . ASP A 1 151 ? -2.373 -15.25 11.945 1 97.25 151 ASP A C 1
ATOM 1168 O O . ASP A 1 151 ? -3.602 -15.258 12.031 1 97.25 151 ASP A O 1
ATOM 1172 N N . ILE A 1 152 ? -1.712 -15.953 11.008 1 97.31 152 ILE A N 1
ATOM 1173 C CA . ILE A 1 152 ? -2.492 -16.688 10.023 1 97.31 152 ILE A CA 1
ATOM 1174 C C . ILE A 1 152 ? -2.02 -18.141 9.984 1 97.31 152 ILE A C 1
ATOM 1176 O O . ILE A 1 152 ? -0.932 -18.469 10.469 1 97.31 152 ILE A O 1
ATOM 1180 N N . ASP A 1 153 ? -2.812 -19.062 9.32 1 95.88 153 ASP A N 1
ATOM 1181 C CA . ASP A 1 153 ? -2.523 -20.484 9.336 1 95.88 153 ASP A CA 1
ATOM 1182 C C . ASP A 1 153 ? -2.148 -20.984 7.941 1 95.88 153 ASP A C 1
ATOM 1184 O O . ASP A 1 153 ? -2.086 -22.188 7.703 1 95.88 153 ASP A O 1
ATOM 1188 N N . VAL A 1 154 ? -1.991 -20.109 7.043 1 97.5 154 VAL A N 1
ATOM 1189 C CA . VAL A 1 154 ? -1.611 -20.469 5.684 1 97.5 154 VAL A CA 1
ATOM 1190 C C . VAL A 1 154 ? -0.244 -19.891 5.352 1 97.5 154 VAL A C 1
ATOM 1192 O O . VAL A 1 154 ? 0.176 -18.891 5.957 1 97.5 154 VAL A O 1
ATOM 1195 N N . PRO A 1 155 ? 0.448 -20.469 4.371 1 98 155 PRO A N 1
ATOM 1196 C CA . PRO A 1 155 ? 1.777 -19.984 4.012 1 98 155 PRO A CA 1
ATOM 1197 C C . PRO A 1 155 ? 1.747 -18.547 3.482 1 98 155 PRO A C 1
ATOM 1199 O O . PRO A 1 155 ? 0.76 -18.125 2.869 1 98 155 PRO A O 1
ATOM 1202 N N . LEU A 1 156 ? 2.854 -17.875 3.777 1 98.5 156 LEU A N 1
ATOM 1203 C CA . LEU A 1 156 ? 2.973 -16.484 3.381 1 98.5 156 LEU A CA 1
ATOM 1204 C C . LEU A 1 156 ? 4.02 -16.312 2.283 1 98.5 156 LEU A C 1
ATOM 1206 O O . LEU A 1 156 ? 5.102 -16.891 2.359 1 98.5 156 LEU A O 1
ATOM 1210 N N . ILE A 1 157 ? 3.639 -15.617 1.271 1 98.56 157 ILE A N 1
ATOM 1211 C CA . ILE A 1 157 ? 4.551 -15.195 0.213 1 98.56 157 ILE A CA 1
ATOM 1212 C C . ILE A 1 157 ? 4.879 -13.711 0.379 1 98.56 157 ILE A C 1
ATOM 1214 O O . ILE A 1 157 ? 3.982 -12.891 0.575 1 98.56 157 ILE A O 1
ATOM 1218 N N . ALA A 1 158 ? 6.18 -13.375 0.376 1 98.06 158 ALA A N 1
ATOM 1219 C CA . ALA A 1 158 ? 6.609 -11.984 0.45 1 98.06 158 ALA A CA 1
ATOM 1220 C C . ALA A 1 158 ? 6.875 -11.414 -0.942 1 98.06 158 ALA A C 1
ATOM 1222 O O . ALA A 1 158 ? 7.742 -11.906 -1.667 1 98.06 158 ALA A O 1
ATOM 1223 N N . GLY A 1 159 ? 6.125 -10.398 -1.292 1 97.19 159 GLY A N 1
ATOM 1224 C CA . GLY A 1 159 ? 6.277 -9.781 -2.6 1 97.19 159 GLY A CA 1
ATOM 1225 C C . GLY A 1 159 ? 6.387 -8.266 -2.537 1 97.19 159 GLY A C 1
ATOM 1226 O O . GLY A 1 159 ? 6.07 -7.66 -1.514 1 97.19 159 GLY A O 1
ATOM 1227 N N . GLY A 1 160 ? 6.832 -7.734 -3.604 1 95.44 160 GLY A N 1
ATOM 1228 C CA . GLY A 1 160 ? 6.949 -6.285 -3.68 1 95.44 160 GLY A CA 1
ATOM 1229 C C . GLY A 1 160 ? 8.203 -5.754 -3.006 1 95.44 160 GLY A C 1
ATOM 1230 O O . GLY A 1 160 ? 8.398 -5.953 -1.807 1 95.44 160 GLY A O 1
ATOM 1231 N N . LEU A 1 161 ? 9.016 -5.125 -3.719 1 94.25 161 LEU A N 1
ATOM 1232 C CA . LEU A 1 161 ? 10.227 -4.453 -3.258 1 94.25 161 LEU A CA 1
ATOM 1233 C C . LEU A 1 161 ? 11.219 -5.461 -2.682 1 94.25 161 LEU A C 1
ATOM 1235 O O . LEU A 1 161 ? 11.969 -5.137 -1.757 1 94.25 161 LEU A O 1
ATOM 1239 N N . VAL A 1 162 ? 11.094 -6.641 -3.043 1 93.38 162 VAL A N 1
ATOM 1240 C CA . VAL A 1 162 ? 12.148 -7.617 -2.793 1 93.38 162 VAL A CA 1
ATOM 1241 C C . VAL A 1 162 ? 13.172 -7.574 -3.924 1 93.38 162 VAL A C 1
ATOM 1243 O O . VAL A 1 162 ? 12.969 -8.18 -4.98 1 93.38 162 VAL A O 1
ATOM 1246 N N . CYS A 1 163 ? 14.273 -6.977 -3.654 1 87.56 163 CYS A N 1
ATOM 1247 C CA . CYS A 1 163 ? 15.102 -6.504 -4.754 1 87.56 163 CYS A CA 1
ATOM 1248 C C . CYS A 1 163 ? 16.391 -7.312 -4.855 1 87.56 163 CYS A C 1
ATOM 1250 O O . CYS A 1 163 ? 17.047 -7.316 -5.898 1 87.56 163 CYS A O 1
ATOM 1252 N N . ASP A 1 164 ? 16.797 -7.906 -3.801 1 89.38 164 ASP A N 1
ATOM 1253 C CA . ASP A 1 164 ? 18.062 -8.617 -3.867 1 89.38 164 ASP A CA 1
ATOM 1254 C C . ASP A 1 164 ? 18.078 -9.828 -2.93 1 89.38 164 ASP A C 1
ATOM 1256 O O . ASP A 1 164 ? 17.047 -10.148 -2.32 1 89.38 164 ASP A O 1
ATOM 1260 N N . ARG A 1 165 ? 19.203 -10.484 -2.863 1 90.94 165 ARG A N 1
ATOM 1261 C CA . ARG A 1 165 ? 19.359 -11.727 -2.104 1 90.94 165 ARG A CA 1
ATOM 1262 C C . ARG A 1 165 ? 19.156 -11.477 -0.612 1 90.94 165 ARG A C 1
ATOM 1264 O O . ARG A 1 165 ? 18.609 -12.328 0.09 1 90.94 165 ARG A O 1
ATOM 1271 N N . ASP A 1 166 ? 19.656 -10.352 -0.164 1 92 166 ASP A N 1
ATOM 1272 C CA . ASP A 1 166 ? 19.516 -10.047 1.255 1 92 166 ASP A CA 1
ATOM 1273 C C . ASP A 1 166 ? 18.031 -9.938 1.642 1 92 166 ASP A C 1
ATOM 1275 O O . ASP A 1 166 ? 17.625 -10.438 2.695 1 92 166 ASP A O 1
ATOM 1279 N N . ASP A 1 167 ? 17.234 -9.305 0.782 1 92.06 167 ASP A N 1
ATOM 1280 C CA . ASP A 1 167 ? 15.789 -9.203 1.011 1 92.06 167 ASP A CA 1
ATOM 1281 C C . ASP A 1 167 ? 15.141 -10.586 1.042 1 92.06 167 ASP A C 1
ATOM 1283 O O . ASP A 1 167 ? 14.289 -10.852 1.891 1 92.06 167 ASP A O 1
ATOM 1287 N N . VAL A 1 168 ? 15.594 -11.383 0.071 1 93.69 168 VAL A N 1
ATOM 1288 C CA . VAL A 1 168 ? 15.047 -12.727 -0.034 1 93.69 168 VAL A CA 1
ATOM 1289 C C . VAL A 1 168 ? 15.328 -13.5 1.253 1 93.69 168 VAL A C 1
ATOM 1291 O O . VAL A 1 168 ? 14.414 -14.062 1.861 1 93.69 168 VAL A O 1
ATOM 1294 N N . PHE A 1 169 ? 16.5 -13.469 1.703 1 94.81 169 PHE A N 1
ATOM 1295 C CA . PHE A 1 169 ? 16.891 -14.227 2.883 1 94.81 169 PHE A CA 1
ATOM 1296 C C . PHE A 1 169 ? 16.203 -13.688 4.133 1 94.81 169 PHE A C 1
ATOM 1298 O O . PHE A 1 169 ? 15.781 -14.461 4.992 1 94.81 169 PHE A O 1
ATOM 1305 N N . ALA A 1 170 ? 16.141 -12.406 4.227 1 95.38 170 ALA A N 1
ATOM 1306 C CA . ALA A 1 170 ? 15.492 -11.789 5.379 1 95.38 170 ALA A CA 1
ATOM 1307 C C . ALA A 1 170 ? 14.023 -12.195 5.461 1 95.38 170 ALA A C 1
ATOM 1309 O O . ALA A 1 170 ? 13.508 -12.469 6.547 1 95.38 170 ALA A O 1
ATOM 1310 N N . ALA A 1 171 ?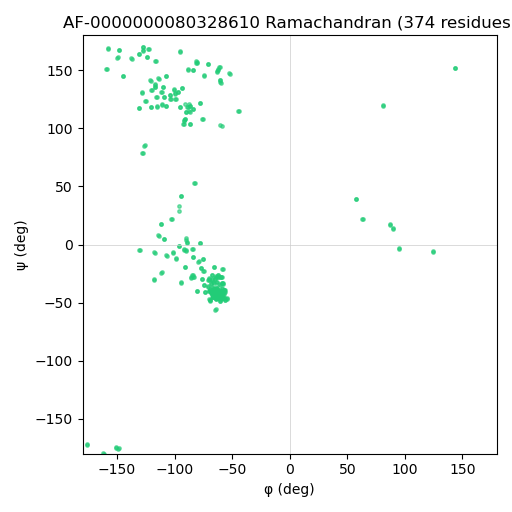 13.359 -12.227 4.305 1 96.56 171 ALA A N 1
ATOM 1311 C CA . ALA A 1 171 ? 11.945 -12.586 4.266 1 96.56 171 ALA A CA 1
ATOM 1312 C C . ALA A 1 171 ? 11.75 -14.047 4.652 1 96.56 171 ALA A C 1
ATOM 1314 O O . ALA A 1 171 ? 10.852 -14.375 5.441 1 96.56 171 ALA A O 1
ATOM 1315 N N . LEU A 1 172 ? 12.594 -14.914 4.078 1 96 172 LEU A N 1
ATOM 1316 C CA . LEU A 1 172 ? 12.492 -16.344 4.387 1 96 172 LEU A CA 1
ATOM 1317 C C . LEU A 1 172 ? 12.797 -16.594 5.859 1 96 172 LEU A C 1
ATOM 1319 O O . LEU A 1 172 ? 12.094 -17.375 6.516 1 96 172 LEU A O 1
ATOM 1323 N N . LYS A 1 173 ? 13.797 -15.938 6.375 1 97 173 LYS A N 1
ATOM 1324 C CA . LYS A 1 173 ? 14.172 -16.078 7.777 1 97 173 LYS A CA 1
ATOM 1325 C C . LYS A 1 173 ? 13.047 -15.594 8.695 1 97 173 LYS A C 1
ATOM 1327 O O . LYS A 1 173 ? 12.852 -16.141 9.781 1 97 173 LYS A O 1
ATOM 1332 N N . ALA A 1 174 ? 12.32 -14.617 8.234 1 97.44 174 ALA A N 1
ATOM 1333 C CA . ALA A 1 174 ? 11.234 -14.031 9.016 1 97.44 174 ALA A CA 1
ATOM 1334 C C . ALA A 1 174 ? 10.016 -14.953 9.023 1 97.44 174 ALA A C 1
ATOM 1336 O O . ALA A 1 174 ? 9.062 -14.727 9.781 1 97.44 174 ALA A O 1
ATOM 1337 N N . GLY A 1 175 ? 9.992 -15.984 8.148 1 97.5 175 GLY A N 1
ATOM 1338 C CA . GLY A 1 175 ? 8.922 -16.969 8.211 1 97.5 175 GLY A CA 1
ATOM 1339 C C . GLY A 1 175 ? 8.172 -17.125 6.898 1 97.5 175 GLY A C 1
ATOM 1340 O O . GLY A 1 175 ? 7.285 -17.969 6.773 1 97.5 175 GLY A O 1
ATOM 1341 N N . ALA A 1 176 ? 8.484 -16.266 5.887 1 97.94 176 ALA A N 1
ATOM 1342 C CA . ALA A 1 176 ? 7.848 -16.422 4.582 1 97.94 176 ALA A CA 1
ATOM 1343 C C . ALA A 1 176 ? 8.172 -17.781 3.977 1 97.94 176 ALA A C 1
ATOM 1345 O O . ALA A 1 176 ? 9.297 -18.266 4.098 1 97.94 176 ALA A O 1
ATOM 1346 N N . SER A 1 177 ? 7.207 -18.328 3.344 1 97.5 177 SER A N 1
ATOM 1347 C CA . SER A 1 177 ? 7.402 -19.609 2.693 1 97.5 177 SER A CA 1
ATOM 1348 C C . SER A 1 177 ? 8.008 -19.453 1.305 1 97.5 177 SER A C 1
ATOM 1350 O O . SER A 1 177 ? 8.648 -20.359 0.789 1 97.5 177 SER A O 1
ATOM 1352 N N . ALA A 1 178 ? 7.777 -18.344 0.712 1 97.25 178 ALA A N 1
ATOM 1353 C CA . ALA A 1 178 ? 8.266 -18.062 -0.634 1 97.25 178 ALA A CA 1
ATOM 1354 C C . ALA A 1 178 ? 8.336 -16.562 -0.884 1 97.25 178 ALA A C 1
ATOM 1356 O O . ALA A 1 178 ? 7.875 -15.758 -0.059 1 97.25 178 ALA A O 1
ATOM 1357 N N . ILE A 1 179 ? 9.008 -16.266 -2.004 1 97.19 179 ILE A N 1
ATOM 1358 C CA . ILE A 1 179 ? 9.164 -14.875 -2.436 1 97.19 179 ILE A CA 1
ATOM 1359 C C . ILE A 1 179 ? 8.555 -14.703 -3.826 1 97.19 179 ILE A C 1
ATOM 1361 O O . ILE A 1 179 ? 8.625 -15.609 -4.656 1 97.19 179 ILE A O 1
ATOM 1365 N N . ALA A 1 180 ? 7.918 -13.578 -3.986 1 97.25 180 ALA A N 1
ATOM 1366 C CA . ALA A 1 180 ? 7.516 -13.156 -5.324 1 97.25 180 ALA A CA 1
ATOM 1367 C C . ALA A 1 180 ? 8.234 -11.875 -5.73 1 97.25 180 ALA A C 1
ATOM 1369 O O . ALA A 1 180 ? 8.266 -10.906 -4.969 1 97.25 180 ALA A O 1
ATOM 1370 N N . SER A 1 181 ? 8.883 -11.875 -6.898 1 95.94 181 SER A N 1
ATOM 1371 C CA . SER A 1 181 ? 9.672 -10.711 -7.293 1 95.94 181 SER A CA 1
ATOM 1372 C C . SER A 1 181 ? 9.609 -10.492 -8.797 1 95.94 181 SER A C 1
ATOM 1374 O O . SER A 1 181 ? 9.523 -11.445 -9.57 1 95.94 181 SER A O 1
ATOM 1376 N N . SER A 1 182 ? 9.625 -9.242 -9.18 1 93.75 182 SER A N 1
ATOM 1377 C CA . SER A 1 182 ? 9.742 -8.898 -10.594 1 93.75 182 SER A CA 1
ATOM 1378 C C . SER A 1 182 ? 11.203 -8.75 -11.008 1 93.75 182 SER A C 1
ATOM 1380 O O . SER A 1 182 ? 11.5 -8.492 -12.18 1 93.75 182 SER A O 1
ATOM 1382 N N . ASN A 1 183 ? 12.117 -8.836 -10.047 1 93.12 183 ASN A N 1
ATOM 1383 C CA . ASN A 1 183 ? 13.539 -8.703 -10.328 1 93.12 183 ASN A CA 1
ATOM 1384 C C . ASN A 1 183 ? 14.117 -9.992 -10.922 1 93.12 183 ASN A C 1
ATOM 1386 O O . ASN A 1 183 ? 14.109 -11.039 -10.273 1 93.12 183 ASN A O 1
ATOM 1390 N N . HIS A 1 184 ? 14.688 -9.891 -12.102 1 93.75 184 HIS A N 1
ATOM 1391 C CA . HIS A 1 184 ? 15.188 -11.055 -12.828 1 93.75 184 HIS A CA 1
ATOM 1392 C C . HIS A 1 184 ? 16.344 -11.711 -12.078 1 93.75 184 HIS A C 1
ATOM 1394 O O . HIS A 1 184 ? 16.5 -12.938 -12.133 1 93.75 184 HIS A O 1
ATOM 1400 N N . ASP A 1 185 ? 17.094 -10.969 -11.336 1 92.31 185 ASP A N 1
ATOM 1401 C CA . ASP A 1 185 ? 18.219 -11.523 -10.578 1 92.31 185 ASP A CA 1
ATOM 1402 C C . ASP A 1 185 ? 17.719 -12.438 -9.461 1 92.31 185 ASP A C 1
ATOM 1404 O O . ASP A 1 185 ? 18.391 -13.414 -9.109 1 92.31 185 ASP A O 1
ATOM 1408 N N . VAL A 1 186 ? 16.562 -12.117 -8.984 1 92.62 186 VAL A N 1
ATOM 1409 C CA . VAL A 1 186 ? 15.977 -12.914 -7.902 1 92.62 186 VAL A CA 1
ATOM 1410 C C . VAL A 1 186 ? 15.438 -14.227 -8.461 1 92.62 186 VAL A C 1
ATOM 1412 O O . VAL A 1 186 ? 15.461 -15.258 -7.781 1 92.62 186 VAL A O 1
ATOM 1415 N N . TRP A 1 187 ? 15 -14.18 -9.781 1 93.75 187 TRP A N 1
ATOM 1416 C CA . TRP A 1 187 ? 14.453 -15.383 -10.414 1 93.75 187 TRP A CA 1
ATOM 1417 C C . TRP A 1 187 ? 15.508 -16.484 -10.484 1 93.75 187 TRP A C 1
ATOM 1419 O O . TRP A 1 187 ? 15.172 -17.672 -10.516 1 93.75 187 TRP A O 1
ATOM 1429 N N . ALA A 1 188 ? 16.766 -16.156 -10.516 1 87.81 188 ALA A N 1
ATOM 1430 C CA . ALA A 1 188 ? 17.875 -17.078 -10.75 1 87.81 188 ALA A CA 1
ATOM 1431 C C . ALA A 1 188 ? 18.391 -17.656 -9.438 1 87.81 188 ALA A C 1
ATOM 1433 O O . ALA A 1 188 ? 19.328 -18.453 -9.43 1 87.81 188 ALA A O 1
ATOM 1434 N N . MET A 1 189 ? 17.734 -17.359 -8.359 1 84 189 MET A N 1
ATOM 1435 C CA . MET A 1 189 ? 18.203 -17.812 -7.047 1 84 189 MET A CA 1
ATOM 1436 C C . MET A 1 189 ? 17.656 -19.203 -6.727 1 84 189 MET A C 1
ATOM 1438 O O . MET A 1 189 ? 16.516 -19.531 -7.09 1 84 189 MET A O 1
ATOM 1442 N N . MET B 1 1 ? 4.543 38.219 11.086 1 41.09 1 MET B N 1
ATOM 1443 C CA . MET B 1 1 ? 5.441 37.125 11.477 1 41.09 1 MET B CA 1
ATOM 1444 C C . MET B 1 1 ? 5.41 36 10.453 1 41.09 1 MET B C 1
ATOM 1446 O O . MET B 1 1 ? 4.336 35.562 10.031 1 41.09 1 MET B O 1
ATOM 1450 N N . ASP B 1 2 ? 6.441 35.656 9.68 1 58.38 2 ASP B N 1
ATOM 1451 C CA . ASP B 1 2 ? 6.539 34.75 8.523 1 58.38 2 ASP B CA 1
ATOM 1452 C C . ASP B 1 2 ? 6.121 33.344 8.883 1 58.38 2 ASP B C 1
ATOM 1454 O O . ASP B 1 2 ? 6.617 32.781 9.859 1 58.38 2 ASP B O 1
ATOM 1458 N N . THR B 1 3 ? 4.922 32.938 8.523 1 73.19 3 THR B N 1
ATOM 1459 C CA . THR B 1 3 ? 4.445 31.594 8.797 1 73.19 3 THR B CA 1
ATOM 1460 C C . THR B 1 3 ? 5.523 30.562 8.461 1 73.19 3 THR B C 1
ATOM 1462 O O . THR B 1 3 ? 6.082 30.578 7.363 1 73.19 3 THR B O 1
ATOM 1465 N N . PRO B 1 4 ? 5.961 29.922 9.5 1 87.5 4 PRO B N 1
ATOM 1466 C CA . PRO B 1 4 ? 6.992 28.906 9.242 1 87.5 4 PRO B CA 1
ATOM 1467 C C . PRO B 1 4 ? 6.59 27.922 8.148 1 87.5 4 PRO B C 1
ATOM 1469 O O . PRO B 1 4 ? 5.398 27.672 7.945 1 87.5 4 PRO B O 1
ATOM 1472 N N . SER B 1 5 ? 7.613 27.5 7.43 1 93.81 5 SER B N 1
ATOM 1473 C CA . SER B 1 5 ? 7.383 26.484 6.406 1 93.81 5 SER B CA 1
ATOM 1474 C C . SER B 1 5 ? 7.074 25.125 7.027 1 93.81 5 SER B C 1
ATOM 1476 O O . SER B 1 5 ? 7.406 24.875 8.188 1 93.81 5 SER B O 1
ATOM 1478 N N . LEU B 1 6 ? 6.387 24.297 6.312 1 94.38 6 LEU B N 1
ATOM 1479 C CA . LEU B 1 6 ? 6.043 22.969 6.82 1 94.38 6 LEU B CA 1
ATOM 1480 C C . LEU B 1 6 ? 7.301 22.188 7.164 1 94.38 6 LEU B C 1
ATOM 1482 O O . LEU B 1 6 ? 7.391 21.578 8.242 1 94.38 6 LEU B O 1
ATOM 1486 N N . PRO B 1 7 ? 8.344 22.219 6.355 1 93.5 7 PRO B N 1
ATOM 1487 C CA . PRO B 1 7 ? 9.586 21.516 6.703 1 93.5 7 PRO B CA 1
ATOM 1488 C C . PRO B 1 7 ? 10.18 22 8.031 1 93.5 7 PRO B C 1
ATOM 1490 O O . PRO B 1 7 ? 10.633 21.188 8.836 1 93.5 7 PRO B O 1
ATOM 1493 N N . ALA B 1 8 ? 10.102 23.219 8.266 1 94.56 8 ALA B N 1
ATOM 1494 C CA . ALA B 1 8 ? 10.625 23.766 9.516 1 94.56 8 ALA B CA 1
ATOM 1495 C C . ALA B 1 8 ? 9.797 23.297 10.711 1 94.56 8 ALA B C 1
ATOM 1497 O O . ALA B 1 8 ? 10.344 22.969 11.766 1 94.56 8 ALA B O 1
ATOM 1498 N N . LEU B 1 9 ? 8.516 23.281 10.508 1 94.94 9 LEU B N 1
ATOM 1499 C CA . LEU B 1 9 ? 7.617 22.812 11.562 1 94.94 9 LEU B CA 1
ATOM 1500 C C . LEU B 1 9 ? 7.875 21.359 11.906 1 94.94 9 LEU B C 1
ATOM 1502 O O . LEU B 1 9 ? 7.902 20.984 13.078 1 94.94 9 LEU B O 1
ATOM 1506 N N . LEU B 1 10 ? 8.109 20.547 10.867 1 93.19 10 LEU B N 1
ATOM 1507 C CA . LEU B 1 10 ? 8.344 19.109 11.055 1 93.19 10 LEU B CA 1
ATOM 1508 C C . LEU B 1 10 ? 9.68 18.875 11.75 1 93.19 10 LEU B C 1
ATOM 1510 O O . LEU B 1 10 ? 9.812 17.922 12.523 1 93.19 10 LEU B O 1
ATOM 1514 N N . GLU B 1 11 ? 10.633 19.688 11.492 1 91.38 11 GLU B N 1
ATOM 1515 C CA . GLU B 1 11 ? 11.922 19.594 12.172 1 91.38 11 GLU B CA 1
ATOM 1516 C C . GLU B 1 11 ? 11.781 19.891 13.664 1 91.38 11 GLU B C 1
ATOM 1518 O O . GLU B 1 11 ? 12.422 19.234 14.492 1 91.38 11 GLU B O 1
ATOM 1523 N N . GLU B 1 12 ? 10.969 20.844 13.93 1 93.06 12 GLU B N 1
ATOM 1524 C CA . GLU B 1 12 ? 10.734 21.234 15.312 1 93.06 12 GLU B CA 1
ATOM 1525 C C . GLU B 1 12 ? 9.859 20.219 16.047 1 93.06 12 GLU B C 1
ATOM 1527 O O . GLU B 1 12 ? 10.016 20 17.25 1 93.06 12 GLU B O 1
ATOM 1532 N N . HIS B 1 13 ? 8.93 19.656 15.312 1 93.75 13 HIS B N 1
ATOM 1533 C CA . HIS B 1 13 ? 7.988 18.672 15.82 1 93.75 13 HIS B CA 1
ATOM 1534 C C . HIS B 1 13 ? 8 17.406 14.961 1 93.75 13 HIS B C 1
ATOM 1536 O O . HIS B 1 13 ? 7.102 17.203 14.141 1 93.75 13 HIS B O 1
ATOM 1542 N N . PRO B 1 14 ? 8.898 16.484 15.211 1 93.62 14 PRO B N 1
ATOM 1543 C CA . PRO B 1 14 ? 9.172 15.383 14.289 1 93.62 14 PRO B CA 1
ATOM 1544 C C . PRO B 1 14 ? 8.125 14.281 14.367 1 93.62 14 PRO B C 1
ATOM 1546 O O . PRO B 1 14 ? 8.234 13.266 13.664 1 93.62 14 PRO B O 1
ATOM 1549 N N . VAL B 1 15 ? 7.109 14.477 15.219 1 95.25 15 VAL B N 1
ATOM 1550 C CA . VAL B 1 15 ? 6.047 13.484 15.305 1 95.25 15 VAL B CA 1
ATOM 1551 C C . VAL B 1 15 ? 4.703 14.125 14.961 1 95.25 15 VAL B C 1
ATOM 1553 O O . VAL B 1 15 ? 4.297 15.102 15.602 1 95.25 15 VAL B O 1
ATOM 1556 N N . ALA B 1 16 ? 4.125 13.641 13.945 1 97.25 16 ALA B N 1
ATOM 1557 C CA . ALA B 1 16 ? 2.756 14.023 13.602 1 97.25 16 ALA B CA 1
ATOM 1558 C C . ALA B 1 16 ? 1.763 12.953 14.047 1 97.25 16 ALA B C 1
ATOM 1560 O O . ALA B 1 16 ? 1.992 11.758 13.844 1 97.25 16 ALA B O 1
ATOM 1561 N N . ALA B 1 17 ? 0.73 13.367 14.656 1 97.5 17 ALA B N 1
ATOM 1562 C CA . ALA B 1 17 ? -0.303 12.445 15.117 1 97.5 17 ALA B CA 1
ATOM 1563 C C . ALA B 1 17 ? -1.324 12.172 14.016 1 97.5 17 ALA B C 1
ATOM 1565 O O . ALA B 1 17 ? -1.956 13.094 13.508 1 97.5 17 ALA B O 1
ATOM 1566 N N . SER B 1 18 ? -1.433 10.945 13.641 1 97.62 18 SER B N 1
ATOM 1567 C CA . SER B 1 18 ? -2.5 10.531 12.734 1 97.62 18 SER B CA 1
ATOM 1568 C C . SER B 1 18 ? -3.791 10.25 13.492 1 97.62 18 SER B C 1
ATOM 1570 O O . SER B 1 18 ? -3.842 9.352 14.336 1 97.62 18 SER B O 1
ATOM 1572 N N . VAL B 1 19 ? -4.793 11 13.234 1 97.88 19 VAL B N 1
ATOM 1573 C CA . VAL B 1 19 ? -6.082 10.906 13.914 1 97.88 19 VAL B CA 1
ATOM 1574 C C . VAL B 1 19 ? -7.117 10.297 12.969 1 97.88 19 VAL B C 1
ATOM 1576 O O . VAL B 1 19 ? -7.484 10.914 11.961 1 97.88 19 VAL B O 1
ATOM 1579 N N . LYS B 1 20 ? -7.648 9.188 13.367 1 96.25 20 LYS B N 1
ATOM 1580 C CA . LYS B 1 20 ? -8.438 8.43 12.391 1 96.25 20 LYS B CA 1
ATOM 1581 C C . LYS B 1 20 ? -9.891 8.312 12.836 1 96.25 20 LYS B C 1
ATOM 1583 O O . LYS B 1 20 ? -10.719 7.75 12.125 1 96.25 20 LYS B O 1
ATOM 1588 N N . ASN B 1 21 ? -10.188 8.766 14.055 1 96.38 21 ASN B N 1
ATOM 1589 C CA . ASN B 1 21 ? -11.547 8.719 14.586 1 96.38 21 ASN B CA 1
ATOM 1590 C C . ASN B 1 21 ? -11.711 9.664 15.773 1 96.38 21 ASN B C 1
ATOM 1592 O O . ASN B 1 21 ? -10.773 10.375 16.141 1 96.38 21 ASN B O 1
ATOM 1596 N N . GLU B 1 22 ? -12.961 9.641 16.312 1 97.31 22 GLU B N 1
ATOM 1597 C CA . GLU B 1 22 ? -13.289 10.531 17.422 1 97.31 22 GLU B CA 1
ATOM 1598 C C . GLU B 1 22 ? -12.469 10.203 18.656 1 97.31 22 GLU B C 1
ATOM 1600 O O . GLU B 1 22 ? -12.055 11.094 19.391 1 97.31 22 GLU B O 1
ATOM 1605 N N . ALA B 1 23 ? -12.25 8.953 18.844 1 97.25 23 ALA B N 1
ATOM 1606 C CA . ALA B 1 23 ? -11.445 8.555 19.984 1 97.25 23 ALA B CA 1
ATOM 1607 C C . ALA B 1 23 ? -10.023 9.109 19.875 1 97.25 23 ALA B C 1
ATOM 1609 O O . ALA B 1 23 ? -9.469 9.602 20.859 1 97.25 23 ALA B O 1
ATOM 1610 N N . ASP B 1 24 ? -9.438 9.031 18.734 1 97.25 24 ASP B N 1
ATOM 1611 C CA . ASP B 1 24 ? -8.117 9.594 18.484 1 97.25 24 ASP B CA 1
ATOM 1612 C C . ASP B 1 24 ? -8.125 11.117 18.656 1 97.25 24 ASP B C 1
ATOM 1614 O O . ASP B 1 24 ? -7.148 11.695 19.141 1 97.25 24 ASP B O 1
ATOM 1618 N N . LEU B 1 25 ? -9.258 11.719 18.203 1 98.25 25 LEU B N 1
ATOM 1619 C CA . LEU B 1 25 ? -9.391 13.164 18.328 1 98.25 25 LEU B CA 1
ATOM 1620 C C . LEU B 1 25 ? -9.328 13.586 19.797 1 98.25 25 LEU B C 1
ATOM 1622 O O . LEU B 1 25 ? -8.586 14.508 20.156 1 98.25 25 LEU B O 1
ATOM 1626 N N . GLN B 1 26 ? -10.039 12.906 20.578 1 97.88 26 GLN B N 1
ATOM 1627 C CA . GLN B 1 26 ? -10.031 13.203 22 1 97.88 26 GLN B CA 1
ATOM 1628 C C . GLN B 1 26 ? -8.648 12.984 22.609 1 97.88 26 GLN B C 1
ATOM 1630 O O . GLN B 1 26 ? -8.188 13.781 23.422 1 97.88 26 GLN B O 1
ATOM 1635 N N . ALA B 1 27 ? -8.031 11.977 22.172 1 97.69 27 ALA B N 1
ATOM 1636 C CA . ALA B 1 27 ? -6.719 11.625 22.719 1 97.69 27 ALA B CA 1
ATOM 1637 C C . ALA B 1 27 ? -5.668 12.664 22.328 1 97.69 27 ALA B C 1
ATOM 1639 O O . ALA B 1 27 ? -4.828 13.039 23.141 1 97.69 27 ALA B O 1
ATOM 1640 N N . VAL B 1 28 ? -5.699 13.125 21.094 1 97.88 28 VAL B N 1
ATOM 1641 C CA . VAL B 1 28 ? -4.652 14.023 20.609 1 97.88 28 VAL B CA 1
ATOM 1642 C C . VAL B 1 28 ? -4.797 15.383 21.281 1 97.88 28 VAL B C 1
ATOM 1644 O O . VAL B 1 28 ? -3.807 16.094 21.5 1 97.88 28 VAL B O 1
ATOM 1647 N N . LEU B 1 29 ? -6.012 15.789 21.641 1 97 29 LEU B N 1
ATOM 1648 C CA . LEU B 1 29 ? -6.258 17.062 22.328 1 97 29 LEU B CA 1
ATOM 1649 C C . LEU B 1 29 ? -5.633 17.047 23.719 1 97 29 LEU B C 1
ATOM 1651 O O . LEU B 1 29 ? -5.391 18.109 24.297 1 97 29 LEU B O 1
ATOM 1655 N N . ARG B 1 30 ? -5.367 15.891 24.188 1 95.44 30 ARG B N 1
ATOM 1656 C CA . ARG B 1 30 ? -4.754 15.758 25.516 1 95.44 30 ARG B CA 1
ATOM 1657 C C . ARG B 1 30 ? -3.256 15.484 25.391 1 95.44 30 ARG B C 1
ATOM 1659 O O . ARG B 1 30 ? -2.543 15.461 26.391 1 95.44 30 ARG B O 1
ATOM 1666 N N . ALA B 1 31 ? -2.818 15.281 24.203 1 94.75 31 ALA B N 1
ATOM 1667 C CA . ALA B 1 31 ? -1.408 14.984 23.953 1 94.75 31 ALA B CA 1
ATOM 1668 C C . ALA B 1 31 ? -0.638 16.25 23.594 1 94.75 31 ALA B C 1
ATOM 1670 O O . ALA B 1 31 ? -1.237 17.312 23.375 1 94.75 31 ALA B O 1
ATOM 1671 N N . ASP B 1 32 ? 0.69 16.156 23.625 1 91.38 32 ASP B N 1
ATOM 1672 C CA . ASP B 1 32 ? 1.536 17.297 23.328 1 91.38 32 ASP B CA 1
ATOM 1673 C C . ASP B 1 32 ? 1.98 17.281 21.859 1 91.38 32 ASP B C 1
ATOM 1675 O O . ASP B 1 32 ? 3 17.891 21.516 1 91.38 32 ASP B O 1
ATOM 1679 N N . CYS B 1 33 ? 1.262 16.75 20.969 1 94.94 33 CYS B N 1
ATOM 1680 C CA . CYS B 1 33 ? 1.593 16.719 19.547 1 94.94 33 CYS B CA 1
ATOM 1681 C C . CYS B 1 33 ? 1.09 17.984 18.844 1 94.94 33 CYS B C 1
ATOM 1683 O O . CYS B 1 33 ? -0.107 18.266 18.859 1 94.94 33 CYS B O 1
ATOM 1685 N N . LYS B 1 34 ? 1.949 18.703 18.266 1 96.56 34 LYS B N 1
ATOM 1686 C CA . LYS B 1 34 ? 1.615 19.969 17.641 1 96.56 34 LYS B CA 1
ATOM 1687 C C . LYS B 1 34 ? 1.012 19.766 16.25 1 96.56 34 LYS B C 1
ATOM 1689 O O . LYS B 1 34 ? 0.069 20.469 15.875 1 96.56 34 LYS B O 1
ATOM 1694 N N . ILE B 1 35 ? 1.558 18.812 15.477 1 97.94 35 ILE B N 1
ATOM 1695 C CA . ILE B 1 35 ? 1.125 18.578 14.102 1 97.94 35 ILE B CA 1
ATOM 1696 C C . ILE B 1 35 ? 0.166 17.391 14.062 1 97.94 35 ILE B C 1
ATOM 1698 O O . ILE B 1 35 ? 0.453 16.328 14.633 1 97.94 35 ILE B O 1
ATOM 1702 N N . VAL B 1 36 ? -0.971 17.562 13.414 1 98.56 36 VAL B N 1
ATOM 1703 C CA . VAL B 1 36 ? -2.002 16.531 13.344 1 98.56 36 VAL B CA 1
ATOM 1704 C C . VAL B 1 36 ? -2.348 16.25 11.883 1 98.56 36 VAL B C 1
ATOM 1706 O O . VAL B 1 36 ? -2.631 17.172 11.109 1 98.56 36 VAL B O 1
ATOM 1709 N N . PHE B 1 37 ? -2.217 15.031 11.516 1 98.62 37 PHE B N 1
ATOM 1710 C CA . PHE B 1 37 ? -2.797 14.531 10.273 1 98.62 37 PHE B CA 1
ATOM 1711 C C . PHE B 1 37 ? -4.203 13.992 10.508 1 98.62 37 PHE B C 1
ATOM 1713 O O . PHE B 1 37 ? -4.375 12.953 11.148 1 98.62 37 PHE B O 1
ATOM 1720 N N . LEU B 1 38 ? -5.203 14.695 10.039 1 98.75 38 LEU B N 1
ATOM 1721 C CA . LEU B 1 38 ? -6.598 14.305 10.227 1 98.75 38 LEU B CA 1
ATOM 1722 C C . LEU B 1 38 ? -7.047 13.359 9.117 1 98.75 38 LEU B C 1
ATOM 1724 O O . LEU B 1 38 ? -7.168 13.766 7.957 1 98.75 38 LEU B O 1
ATOM 1728 N N . LEU B 1 39 ? -7.359 12.133 9.5 1 98 39 LEU B N 1
ATOM 1729 C CA . LEU B 1 39 ? -7.586 11.078 8.516 1 98 39 LEU B CA 1
ATOM 1730 C C . LEU B 1 39 ? -9.055 10.648 8.508 1 98 39 LEU B C 1
ATOM 1732 O O . LEU B 1 39 ? -9.375 9.523 8.125 1 98 39 LEU B O 1
ATOM 1736 N N . TYR B 1 40 ? -9.867 11.453 9.047 1 97 40 TYR B N 1
ATOM 1737 C CA . TYR B 1 40 ? -11.305 11.195 9 1 97 40 TYR B CA 1
ATOM 1738 C C . TYR B 1 40 ? -12.086 12.508 8.953 1 97 40 TYR B C 1
ATOM 1740 O O . TYR B 1 40 ? -11.523 13.578 9.188 1 97 40 TYR B O 1
ATOM 1748 N N . GLY B 1 41 ? -13.406 12.43 8.648 1 97.31 41 GLY B N 1
ATOM 1749 C CA . GLY B 1 41 ? -14.305 13.57 8.562 1 97.31 41 GLY B CA 1
ATOM 1750 C C . GLY B 1 41 ? -15.344 13.43 7.465 1 97.31 41 GLY B C 1
ATOM 1751 O O . GLY B 1 41 ? -15.141 12.68 6.504 1 97.31 41 GLY B O 1
ATOM 1752 N N . THR B 1 42 ? -16.453 14.078 7.707 1 97 42 THR B N 1
ATOM 1753 C CA . THR B 1 42 ? -17.516 14.094 6.723 1 97 42 THR B CA 1
ATOM 1754 C C . THR B 1 42 ? -17.875 15.523 6.324 1 97 42 THR B C 1
ATOM 1756 O O . THR B 1 42 ? -17.438 16.484 6.969 1 97 42 THR B O 1
ATOM 1759 N N . VAL B 1 43 ? -18.641 15.633 5.277 1 95.44 43 VAL B N 1
ATOM 1760 C CA . VAL B 1 43 ? -19.109 16.938 4.828 1 95.44 43 VAL B CA 1
ATOM 1761 C C . VAL B 1 43 ? -19.906 17.609 5.945 1 95.44 43 VAL B C 1
ATOM 1763 O O . VAL B 1 43 ? -20 18.844 5.996 1 95.44 43 VAL B O 1
ATOM 1766 N N . LEU B 1 44 ? -20.391 16.844 6.863 1 96.69 44 LEU B N 1
ATOM 1767 C CA . LEU B 1 44 ? -21.266 17.359 7.91 1 96.69 44 LEU B CA 1
ATOM 1768 C C . LEU B 1 44 ? -20.453 17.906 9.078 1 96.69 44 LEU B C 1
ATOM 1770 O O . LEU B 1 44 ? -20.875 18.844 9.758 1 96.69 44 LEU B O 1
ATOM 1774 N N . ASP B 1 45 ? -19.234 17.359 9.289 1 97.56 45 ASP B N 1
ATOM 1775 C CA . ASP B 1 45 ? -18.625 17.672 10.578 1 97.56 45 ASP B CA 1
ATOM 1776 C C . ASP B 1 45 ? -17.188 18.156 10.406 1 97.56 45 ASP B C 1
ATOM 1778 O O . ASP B 1 45 ? -16.562 18.594 11.367 1 97.56 45 ASP B O 1
ATOM 1782 N N . LEU B 1 46 ? -16.641 18.156 9.281 1 98.19 46 LEU B N 1
ATOM 1783 C CA . LEU B 1 46 ? -15.227 18.438 9.07 1 98.19 46 LEU B CA 1
ATOM 1784 C C . LEU B 1 46 ? -14.844 19.797 9.648 1 98.19 46 LEU B C 1
ATOM 1786 O O . LEU B 1 46 ? -13.867 19.891 10.406 1 98.19 46 LEU B O 1
ATOM 1790 N N . PRO B 1 47 ? -15.625 20.906 9.367 1 98.44 47 PRO B N 1
ATOM 1791 C CA . PRO B 1 47 ? -15.234 22.203 9.922 1 98.44 47 PRO B CA 1
ATOM 1792 C C . PRO B 1 47 ? -15.172 22.203 11.445 1 98.44 47 PRO B C 1
ATOM 1794 O O . PRO B 1 47 ? -14.25 22.766 12.031 1 98.44 47 PRO B O 1
ATOM 1797 N N . ALA B 1 48 ? -16.094 21.562 12.023 1 98.31 48 ALA B N 1
ATOM 1798 C CA . ALA B 1 48 ? -16.141 21.516 13.484 1 98.31 48 ALA B CA 1
ATOM 1799 C C . ALA B 1 48 ? -14.938 20.766 14.055 1 98.31 48 ALA B C 1
ATOM 1801 O O . ALA B 1 48 ? -14.359 21.156 15.062 1 98.31 48 ALA B O 1
ATOM 1802 N N . VAL B 1 49 ? -14.586 19.625 13.43 1 98.56 49 VAL B N 1
ATOM 1803 C CA . VAL B 1 49 ? -13.461 18.812 13.867 1 98.56 49 VAL B CA 1
ATOM 1804 C C . VAL B 1 49 ? -12.164 19.609 13.742 1 98.56 49 VAL B C 1
ATOM 1806 O O . VAL B 1 49 ? -11.344 19.625 14.656 1 98.56 49 VAL B O 1
ATOM 1809 N N . VAL B 1 50 ? -11.992 20.266 12.625 1 98.75 50 VAL B N 1
ATOM 1810 C CA . VAL B 1 50 ? -10.789 21.062 12.383 1 98.75 50 VAL B CA 1
ATOM 1811 C C . VAL B 1 50 ? -10.727 22.203 13.391 1 98.75 50 VAL B C 1
ATOM 1813 O O . VAL B 1 50 ? -9.656 22.484 13.945 1 98.75 50 VAL B O 1
ATOM 1816 N N . HIS B 1 51 ? -11.852 22.859 13.656 1 98.38 51 HIS B N 1
ATOM 1817 C CA . HIS B 1 51 ? -11.898 23.969 14.594 1 9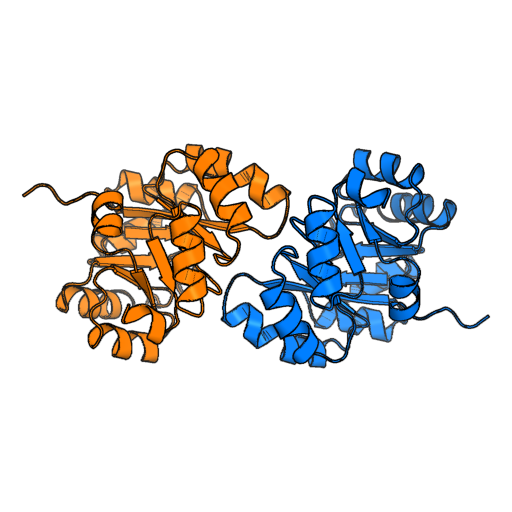8.38 51 HIS B CA 1
ATOM 1818 C C . HIS B 1 51 ? -11.469 23.531 15.992 1 98.38 51 HIS B C 1
ATOM 1820 O O . HIS B 1 51 ? -10.75 24.266 16.672 1 98.38 51 HIS B O 1
ATOM 1826 N N . ARG B 1 52 ? -11.914 22.438 16.406 1 98.19 52 ARG B N 1
ATOM 1827 C CA . ARG B 1 52 ? -11.539 21.906 17.703 1 98.19 52 ARG B CA 1
ATOM 1828 C C . ARG B 1 52 ? -10.023 21.75 17.812 1 98.19 52 ARG B C 1
ATOM 1830 O O . ARG B 1 52 ? -9.43 22.109 18.844 1 98.19 52 ARG B O 1
ATOM 1837 N N . LEU B 1 53 ? -9.414 21.25 16.766 1 98.62 53 LEU B N 1
ATOM 1838 C CA . LEU B 1 53 ? -7.969 21.047 16.75 1 98.62 53 LEU B CA 1
ATOM 1839 C C . LEU B 1 53 ? -7.238 22.391 16.703 1 98.62 53 LEU B C 1
ATOM 1841 O O . LEU B 1 53 ? -6.254 22.594 17.422 1 98.62 53 LEU B O 1
ATOM 1845 N N . LYS B 1 54 ? -7.773 23.297 15.922 1 98.44 54 LYS B N 1
ATOM 1846 C CA . LYS B 1 54 ? -7.168 24.609 15.781 1 98.44 54 LYS B CA 1
ATOM 1847 C C . LYS B 1 54 ? -7.281 25.406 17.078 1 98.44 54 LYS B C 1
ATOM 1849 O O . LYS B 1 54 ? -6.344 26.109 17.469 1 98.44 54 LYS B O 1
ATOM 1854 N N . ASP B 1 55 ? -8.422 25.297 17.688 1 97.88 55 ASP B N 1
ATOM 1855 C CA . ASP B 1 55 ? -8.633 25.953 18.969 1 97.88 55 ASP B CA 1
ATOM 1856 C C . ASP B 1 55 ? -7.629 25.484 20.016 1 97.88 55 ASP B C 1
ATOM 1858 O O . ASP B 1 55 ? -7.285 26.219 20.938 1 97.88 55 ASP B O 1
ATOM 1862 N N . ALA B 1 56 ? -7.184 24.312 19.844 1 97.81 56 ALA B N 1
ATOM 1863 C CA . ALA B 1 56 ? -6.207 23.734 20.766 1 97.81 56 ALA B CA 1
ATOM 1864 C C . ALA B 1 56 ? -4.781 24.062 20.328 1 97.81 56 ALA B C 1
ATOM 1866 O O . ALA B 1 56 ? -3.816 23.562 20.922 1 97.81 56 ALA B O 1
ATOM 1867 N N . GLY B 1 57 ? -4.637 24.812 19.25 1 97.19 57 GLY B N 1
ATOM 1868 C CA . GLY B 1 57 ? -3.332 25.297 18.828 1 97.19 57 GLY B CA 1
ATOM 1869 C C . GLY B 1 57 ? -2.594 24.312 17.938 1 97.19 57 GLY B C 1
ATOM 1870 O O . GLY B 1 57 ? -1.374 24.406 17.781 1 97.19 57 GLY B O 1
ATOM 1871 N N . ARG B 1 58 ? -3.242 23.375 17.375 1 98 58 ARG B N 1
ATOM 1872 C CA . ARG B 1 58 ? -2.602 22.375 16.531 1 98 58 ARG B CA 1
ATOM 1873 C C . ARG B 1 58 ? -2.445 22.875 15.109 1 98 58 ARG B C 1
ATOM 1875 O O . ARG B 1 58 ? -3.205 23.75 14.664 1 98 58 ARG B O 1
ATOM 1882 N N . ILE B 1 59 ? -1.409 22.375 14.469 1 98.25 59 ILE B N 1
ATOM 1883 C CA . ILE B 1 59 ? -1.278 22.5 13.023 1 98.25 59 ILE B CA 1
ATOM 1884 C C . ILE B 1 59 ? -1.963 21.312 12.344 1 98.25 59 ILE B C 1
ATOM 1886 O O . ILE B 1 59 ? -1.576 20.156 12.562 1 98.25 59 ILE B O 1
ATOM 1890 N N . VAL B 1 60 ? -2.975 21.578 11.539 1 98.75 60 VAL B N 1
ATOM 1891 C CA . VAL B 1 60 ? -3.869 20.531 11.078 1 98.75 60 VAL B CA 1
ATOM 1892 C C . VAL B 1 60 ? -3.742 20.359 9.562 1 98.75 60 VAL B C 1
ATOM 1894 O O . VAL B 1 60 ? -3.938 21.312 8.812 1 98.75 60 VAL B O 1
ATOM 1897 N N . LEU B 1 61 ? -3.35 19.234 9.133 1 98.81 61 LEU B N 1
ATOM 1898 C CA . LEU B 1 61 ? -3.4 18.828 7.734 1 98.81 61 LEU B CA 1
ATOM 1899 C C . LEU B 1 61 ? -4.465 17.766 7.512 1 98.81 61 LEU B C 1
ATOM 1901 O O . LEU B 1 61 ? -4.438 16.703 8.156 1 98.81 61 LEU B O 1
ATOM 1905 N N . VAL B 1 62 ? -5.375 17.969 6.574 1 98.81 62 VAL B N 1
ATOM 1906 C CA . VAL B 1 62 ? -6.52 17.094 6.336 1 98.81 62 VAL B CA 1
ATOM 1907 C C . VAL B 1 62 ? -6.219 16.172 5.164 1 98.81 62 VAL B C 1
ATOM 1909 O O . VAL B 1 62 ? -5.824 16.625 4.086 1 98.81 62 VAL B O 1
ATOM 1912 N N . ASN B 1 63 ? -6.355 14.875 5.41 1 98.56 63 ASN B N 1
ATOM 1913 C CA . ASN B 1 63 ? -6.289 13.953 4.285 1 98.56 63 ASN B CA 1
ATOM 1914 C C . ASN B 1 63 ? -7.578 13.969 3.467 1 98.56 63 ASN B C 1
ATOM 1916 O O . ASN B 1 63 ? -8.57 13.344 3.844 1 98.56 63 ASN B O 1
ATOM 1920 N N . VAL B 1 64 ? -7.535 14.523 2.316 1 98.31 64 VAL B N 1
ATOM 1921 C CA . VAL B 1 64 ? -8.742 14.781 1.535 1 98.31 64 VAL B CA 1
ATOM 1922 C C . VAL B 1 64 ? -9.195 13.492 0.848 1 98.31 64 VAL B C 1
ATOM 1924 O O . VAL B 1 64 ? -10.328 13.398 0.377 1 98.31 64 VAL B O 1
ATOM 1927 N N . ASP B 1 65 ? -8.32 12.523 0.834 1 97.5 65 ASP B N 1
ATOM 1928 C CA . ASP B 1 65 ? -8.664 11.266 0.183 1 97.5 65 ASP B CA 1
ATOM 1929 C C . ASP B 1 65 ? -9.586 10.422 1.062 1 97.5 65 ASP B C 1
ATOM 1931 O O . ASP B 1 65 ? -10.281 9.531 0.569 1 97.5 65 ASP B O 1
ATOM 1935 N N . LEU B 1 66 ? -9.617 10.688 2.377 1 95.31 66 LEU B N 1
ATOM 1936 C CA . LEU B 1 66 ? -10.305 9.805 3.311 1 95.31 66 LEU B CA 1
ATOM 1937 C C . LEU B 1 66 ? -11.57 10.469 3.852 1 95.31 66 LEU B C 1
ATOM 1939 O O . LEU B 1 66 ? -12.242 9.914 4.727 1 95.31 66 LEU B O 1
ATOM 1943 N N . LEU B 1 67 ? -11.859 11.594 3.338 1 96.31 67 LEU B N 1
ATOM 1944 C CA . LEU B 1 67 ? -13.062 12.297 3.764 1 96.31 67 LEU B CA 1
ATOM 1945 C C . LEU B 1 67 ? -14.312 11.633 3.18 1 96.31 67 LEU B C 1
ATOM 1947 O O . LEU B 1 67 ? -14.305 11.188 2.029 1 96.31 67 LEU B O 1
ATOM 1951 N N . GLU B 1 68 ? -15.289 11.68 3.943 1 96.75 68 GLU B N 1
ATOM 1952 C CA . GLU B 1 68 ? -16.562 11.125 3.492 1 96.75 68 GLU B CA 1
ATOM 1953 C C . GLU B 1 68 ? -17.469 12.219 2.943 1 96.75 68 GLU B C 1
ATOM 1955 O O . GLU B 1 68 ? -17.703 13.234 3.6 1 96.75 68 GLU B O 1
ATOM 1960 N N . GLY B 1 69 ? -18.031 12.008 1.776 1 95.94 69 GLY B N 1
ATOM 1961 C CA . GLY B 1 69 ? -18.984 12.953 1.206 1 95.94 69 GLY B CA 1
ATOM 1962 C C . GLY B 1 69 ? -18.344 13.945 0.254 1 95.94 69 GLY B C 1
ATOM 1963 O O . GLY B 1 69 ? -19.031 14.781 -0.337 1 95.94 69 GLY B O 1
ATOM 1964 N N . PHE B 1 70 ? -17.062 13.922 0.08 1 95 70 PHE B N 1
ATOM 1965 C CA . PHE B 1 70 ? -16.344 14.82 -0.814 1 95 70 PHE B CA 1
ATOM 1966 C C . PHE B 1 70 ? -15.852 14.078 -2.053 1 95 70 PHE B C 1
ATOM 1968 O O . PHE B 1 70 ? -15.492 12.906 -1.978 1 95 70 PHE B O 1
ATOM 1975 N N . ALA B 1 71 ? -15.867 14.812 -3.158 1 93.12 71 ALA B N 1
ATOM 1976 C CA . ALA B 1 71 ? -15.266 14.266 -4.371 1 93.12 71 ALA B CA 1
ATOM 1977 C C . ALA B 1 71 ? -13.75 14.445 -4.363 1 93.12 71 ALA B C 1
ATOM 1979 O O . ALA B 1 71 ? -13.219 15.242 -3.59 1 93.12 71 ALA B O 1
ATOM 1980 N N . GLY B 1 72 ? -13.062 13.695 -5.078 1 94.81 72 GLY B N 1
ATOM 1981 C CA . GLY B 1 72 ? -11.625 13.836 -5.246 1 94.81 72 GLY B CA 1
ATOM 1982 C C . GLY B 1 72 ? -11.242 14.867 -6.285 1 94.81 72 GLY B C 1
ATOM 1983 O O . GLY B 1 72 ? -10.562 14.555 -7.262 1 94.81 72 GLY B O 1
ATOM 1984 N N . LYS B 1 73 ? -11.766 16.047 -6.133 1 96.75 73 LYS B N 1
ATOM 1985 C CA . LYS B 1 73 ? -11.531 17.125 -7.086 1 96.75 73 LYS B CA 1
ATOM 1986 C C . LYS B 1 73 ? -10.953 18.359 -6.391 1 96.75 73 LYS B C 1
ATOM 1988 O O . LYS B 1 73 ? -11.117 18.531 -5.184 1 96.75 73 LYS B O 1
ATOM 1993 N N . GLU B 1 74 ? -10.375 19.203 -7.164 1 97.44 74 GLU B N 1
ATOM 1994 C CA . GLU B 1 74 ? -9.633 20.344 -6.664 1 97.44 74 GLU B CA 1
ATOM 1995 C C . GLU B 1 74 ? -10.539 21.281 -5.875 1 97.44 74 GLU B C 1
ATOM 1997 O O . GLU B 1 74 ? -10.078 21.984 -4.969 1 97.44 74 GLU B O 1
ATOM 2002 N N . ILE B 1 75 ? -11.805 21.281 -6.227 1 97.5 75 ILE B N 1
ATOM 2003 C CA . ILE B 1 75 ? -12.742 22.172 -5.547 1 97.5 75 ILE B CA 1
ATOM 2004 C C . ILE B 1 75 ? -12.773 21.844 -4.059 1 97.5 75 ILE B C 1
ATOM 2006 O O . ILE B 1 75 ? -13.047 22.719 -3.229 1 97.5 75 ILE B O 1
ATOM 2010 N N . VAL B 1 76 ? -12.5 20.641 -3.666 1 98.06 76 VAL B N 1
ATOM 2011 C CA . VAL B 1 76 ? -12.492 20.203 -2.27 1 98.06 76 VAL B CA 1
ATOM 2012 C C . VAL B 1 76 ? -11.344 20.891 -1.527 1 98.06 76 VAL B C 1
ATOM 2014 O O . VAL B 1 76 ? -11.484 21.266 -0.358 1 98.06 76 VAL B O 1
ATOM 2017 N N . VAL B 1 77 ? -10.234 21.062 -2.213 1 98.5 77 VAL B N 1
ATOM 2018 C CA . VAL B 1 77 ? -9.109 21.781 -1.618 1 98.5 77 VAL B CA 1
ATOM 2019 C C . VAL B 1 77 ? -9.508 23.219 -1.334 1 98.5 77 VAL B C 1
ATOM 2021 O O . VAL B 1 77 ? -9.18 23.766 -0.28 1 98.5 77 VAL B O 1
ATOM 2024 N N . ARG B 1 78 ? -10.219 23.828 -2.227 1 97.88 78 ARG B N 1
ATOM 2025 C CA . ARG B 1 78 ? -10.719 25.172 -2.02 1 97.88 78 ARG B CA 1
ATOM 2026 C C . ARG B 1 78 ? -11.695 25.234 -0.853 1 97.88 78 ARG B C 1
ATOM 2028 O O . ARG B 1 78 ? -11.703 26.203 -0.084 1 97.88 78 ARG B O 1
ATOM 2035 N N . TYR B 1 79 ? -12.578 24.203 -0.821 1 98.31 79 TYR B N 1
ATOM 2036 C CA . TYR B 1 79 ? -13.492 24.094 0.311 1 98.31 79 TYR B CA 1
ATOM 2037 C C . TYR B 1 79 ? -12.727 24.078 1.629 1 98.31 79 TYR B C 1
ATOM 2039 O O . TYR B 1 79 ? -13.094 24.781 2.574 1 98.31 79 TYR B O 1
ATOM 2047 N N . ILE B 1 80 ? -11.641 23.25 1.708 1 98.31 80 ILE B N 1
ATOM 2048 C CA . ILE B 1 80 ? -10.828 23.141 2.912 1 98.31 80 ILE B CA 1
ATOM 2049 C C . ILE B 1 80 ? -10.266 24.516 3.281 1 98.31 80 ILE B C 1
ATOM 2051 O O . ILE B 1 80 ? -10.336 24.938 4.441 1 98.31 80 ILE B O 1
ATOM 2055 N N . LYS B 1 81 ? -9.75 25.234 2.359 1 97.75 81 LYS B N 1
ATOM 2056 C CA . LYS B 1 81 ? -9.148 26.547 2.576 1 97.75 81 LYS B CA 1
ATOM 2057 C C . LYS B 1 81 ? -10.18 27.547 3.059 1 97.75 81 LYS B C 1
ATOM 2059 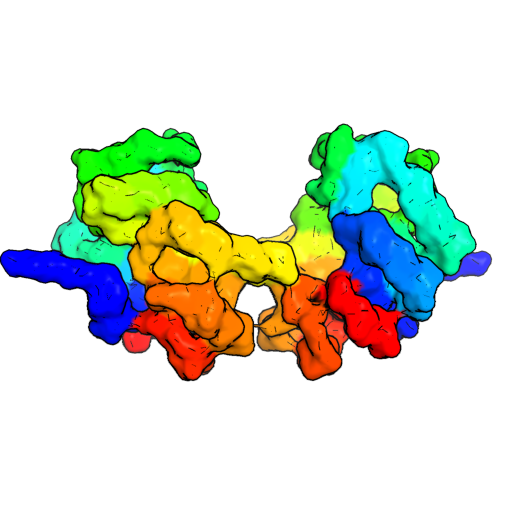O O . LYS B 1 81 ? -9.922 28.328 3.979 1 97.75 81 LYS B O 1
ATOM 2064 N N . GLU B 1 82 ? -11.336 27.453 2.518 1 97.62 82 GLU B N 1
ATOM 2065 C CA . GLU B 1 82 ? -12.305 28.516 2.715 1 97.62 82 GLU B CA 1
ATOM 2066 C C . GLU B 1 82 ? -13.242 28.219 3.883 1 97.62 82 GLU B C 1
ATOM 2068 O O . GLU B 1 82 ? -13.75 29.125 4.535 1 97.62 82 GLU B O 1
ATOM 2073 N N . ARG B 1 83 ? -13.531 26.969 4.074 1 97.56 83 ARG B N 1
ATOM 2074 C CA . ARG B 1 83 ? -14.594 26.609 5.008 1 97.56 83 ARG B CA 1
ATOM 2075 C C . ARG B 1 83 ? -14.031 26.016 6.289 1 97.56 83 ARG B C 1
ATOM 2077 O O . ARG B 1 83 ? -14.766 25.766 7.246 1 97.56 83 ARG B O 1
ATOM 2084 N N . THR B 1 84 ? -12.781 25.75 6.27 1 97.38 84 THR B N 1
ATOM 2085 C CA . THR B 1 84 ? -12.125 25.266 7.48 1 97.38 84 THR B CA 1
ATOM 2086 C C . THR B 1 84 ? -10.898 26.109 7.816 1 97.38 84 THR B C 1
ATOM 2088 O O . THR B 1 84 ? -10.555 27.031 7.078 1 97.38 84 THR B O 1
ATOM 2091 N N . ASP B 1 85 ? -10.32 25.938 8.945 1 96.56 85 ASP B N 1
ATOM 2092 C CA . ASP B 1 85 ? -9.102 26.641 9.359 1 96.56 85 ASP B CA 1
ATOM 2093 C C . ASP B 1 85 ? -7.883 25.719 9.242 1 96.56 85 ASP B C 1
ATOM 2095 O O . ASP B 1 85 ? -6.871 25.938 9.914 1 96.56 85 ASP B O 1
ATOM 2099 N N . ALA B 1 86 ? -8.016 24.688 8.406 1 98.5 86 ALA B N 1
ATOM 2100 C CA . ALA B 1 86 ? -6.902 23.75 8.242 1 98.5 86 ALA B CA 1
ATOM 2101 C C . ALA B 1 86 ? -5.676 24.453 7.668 1 98.5 86 ALA B C 1
ATOM 2103 O O . ALA B 1 86 ? -5.801 25.406 6.91 1 98.5 86 ALA B O 1
ATOM 2104 N N . ASP B 1 87 ? -4.527 23.938 8.023 1 98.56 87 ASP B N 1
ATOM 2105 C CA . ASP B 1 87 ? -3.27 24.547 7.586 1 98.56 87 ASP B CA 1
ATOM 2106 C C . ASP B 1 87 ? -2.799 23.938 6.27 1 98.56 87 ASP B C 1
ATOM 2108 O O . ASP B 1 87 ? -1.949 24.5 5.582 1 98.56 87 ASP B O 1
ATOM 2112 N N . GLY B 1 88 ? -3.303 22.766 5.93 1 98.62 88 GLY B N 1
ATOM 2113 C CA . GLY B 1 88 ? -2.885 22.078 4.723 1 98.62 88 GLY B CA 1
ATOM 2114 C C . GLY B 1 88 ? -3.656 20.797 4.469 1 98.62 88 GLY B C 1
ATOM 2115 O O . GLY B 1 88 ? -4.668 20.531 5.121 1 98.62 88 GLY B O 1
ATOM 2116 N N . ILE B 1 89 ? -3.186 20.047 3.463 1 98.75 89 ILE B N 1
ATOM 2117 C CA . ILE B 1 89 ? -3.85 18.797 3.131 1 98.75 89 ILE B CA 1
ATOM 2118 C C . ILE B 1 89 ? -2.805 17.719 2.846 1 98.75 89 ILE B C 1
ATOM 2120 O O . ILE B 1 89 ? -1.629 18.031 2.639 1 98.75 89 ILE B O 1
ATOM 2124 N N . LEU B 1 90 ? -3.236 16.484 2.932 1 98.25 90 LEU B N 1
ATOM 2125 C CA . LEU B 1 90 ? -2.564 15.297 2.406 1 98.25 90 LEU B CA 1
ATOM 2126 C C . LEU B 1 90 ? -3.379 14.664 1.285 1 98.25 90 LEU B C 1
ATOM 2128 O O . LEU B 1 90 ? -4.613 14.641 1.342 1 98.25 90 LEU B O 1
ATOM 2132 N N . SER B 1 91 ? -2.725 14.172 0.322 1 98.69 91 SER B N 1
ATOM 2133 C CA . SER B 1 91 ? -3.4 13.414 -0.723 1 98.69 91 SER B CA 1
ATOM 2134 C C . SER B 1 91 ? -2.422 12.516 -1.474 1 98.69 91 SER B C 1
ATOM 2136 O O . SER B 1 91 ? -1.23 12.82 -1.555 1 98.69 91 SER B O 1
ATOM 2138 N N . SER B 1 92 ? -2.91 11.438 -1.979 1 97.94 92 SER B N 1
ATOM 2139 C CA . SER B 1 92 ? -2.109 10.578 -2.848 1 97.94 92 SER B CA 1
ATOM 2140 C C . SER B 1 92 ? -2.146 11.07 -4.293 1 97.94 92 SER B C 1
ATOM 2142 O O . SER B 1 92 ? -1.442 10.539 -5.152 1 97.94 92 SER B O 1
ATOM 2144 N N . LYS B 1 93 ? -2.902 12.07 -4.527 1 97.88 93 LYS B N 1
ATOM 2145 C CA . LYS B 1 93 ? -3.092 12.578 -5.883 1 97.88 93 LYS B CA 1
ATOM 2146 C C . LYS B 1 93 ? -2.297 13.867 -6.105 1 97.88 93 LYS B C 1
ATOM 2148 O O . LYS B 1 93 ? -2.527 14.867 -5.426 1 97.88 93 LYS B O 1
ATOM 2153 N N . ALA B 1 94 ? -1.498 13.797 -7.148 1 98.38 94 ALA B N 1
ATOM 2154 C CA . ALA B 1 94 ? -0.593 14.914 -7.43 1 98.38 94 ALA B CA 1
ATOM 2155 C C . ALA B 1 94 ? -1.37 16.203 -7.691 1 98.38 94 ALA B C 1
ATOM 2157 O O . ALA B 1 94 ? -0.969 17.281 -7.246 1 98.38 94 ALA B O 1
ATOM 2158 N N . PHE B 1 95 ? -2.434 16.094 -8.422 1 98.38 95 PHE B N 1
ATOM 2159 C CA . PHE B 1 95 ? -3.148 17.312 -8.797 1 98.38 95 PHE B CA 1
ATOM 2160 C C . PHE B 1 95 ? -3.832 17.938 -7.586 1 98.38 95 PHE B C 1
ATOM 2162 O O . PHE B 1 95 ? -3.984 19.156 -7.512 1 98.38 95 PHE B O 1
ATOM 2169 N N . MET B 1 96 ? -4.254 17.203 -6.586 1 98.69 96 MET B N 1
ATOM 2170 C CA . MET B 1 96 ? -4.809 17.734 -5.34 1 98.69 96 MET B CA 1
ATOM 2171 C C . MET B 1 96 ? -3.744 18.484 -4.543 1 98.69 96 MET B C 1
ATOM 2173 O O . MET B 1 96 ? -4.008 19.562 -4.004 1 98.69 96 MET B O 1
ATOM 2177 N N . VAL B 1 97 ? -2.568 17.844 -4.477 1 98.81 97 VAL B N 1
ATOM 2178 C CA . VAL B 1 97 ? -1.435 18.406 -3.75 1 98.81 97 VAL B CA 1
ATOM 2179 C C . VAL B 1 97 ? -1.012 19.719 -4.391 1 98.81 97 VAL B C 1
ATOM 2181 O O . VAL B 1 97 ? -0.785 20.719 -3.697 1 98.81 97 VAL B O 1
ATOM 2184 N N . ARG B 1 98 ? -0.928 19.703 -5.66 1 98.5 98 ARG B N 1
ATOM 2185 C CA . ARG B 1 98 ? -0.56 20.906 -6.398 1 98.5 98 ARG B CA 1
ATOM 2186 C C . ARG B 1 98 ? -1.568 22.031 -6.16 1 98.5 98 ARG B C 1
ATOM 2188 O O . ARG B 1 98 ? -1.187 23.188 -5.973 1 98.5 98 ARG B O 1
ATOM 2195 N N . ALA B 1 99 ? -2.832 21.703 -6.215 1 98.44 99 ALA B N 1
ATOM 2196 C CA . ALA B 1 99 ? -3.885 22.688 -5.953 1 98.44 99 ALA B CA 1
ATOM 2197 C C . ALA B 1 99 ? -3.717 23.312 -4.578 1 98.44 99 ALA B C 1
ATOM 2199 O O . ALA B 1 99 ? -3.914 24.531 -4.414 1 98.44 99 ALA B O 1
ATOM 2200 N N . ALA B 1 100 ? -3.373 22.531 -3.611 1 98.62 100 ALA B N 1
ATOM 2201 C CA . ALA B 1 100 ? -3.154 23.031 -2.258 1 98.62 100 ALA B CA 1
ATOM 2202 C C . ALA B 1 100 ? -1.988 24.016 -2.217 1 98.62 100 ALA B C 1
ATOM 2204 O O . ALA B 1 100 ? -2.088 25.078 -1.604 1 98.62 100 ALA B O 1
ATOM 2205 N N . ARG B 1 101 ? -0.938 23.656 -2.896 1 98 101 ARG B N 1
ATOM 2206 C CA . ARG B 1 101 ? 0.231 24.531 -2.982 1 98 101 ARG B CA 1
ATOM 2207 C C . ARG B 1 101 ? -0.135 25.875 -3.59 1 98 101 ARG B C 1
ATOM 2209 O O . ARG B 1 101 ? 0.278 26.922 -3.084 1 98 101 ARG B O 1
ATOM 2216 N N . GLU B 1 102 ? -0.872 25.812 -4.562 1 97.75 102 GLU B N 1
ATOM 2217 C CA . GLU B 1 102 ? -1.26 27.031 -5.285 1 97.75 102 GLU B CA 1
ATOM 2218 C C . GLU B 1 102 ? -2.15 27.922 -4.426 1 97.75 102 GLU B C 1
ATOM 2220 O O . GLU B 1 102 ? -2.182 29.141 -4.609 1 97.75 102 GLU B O 1
ATOM 2225 N N . LEU B 1 103 ? -2.834 27.359 -3.525 1 97.75 103 LEU B N 1
ATOM 2226 C CA . LEU B 1 103 ? -3.736 28.125 -2.664 1 97.75 103 LEU B CA 1
ATOM 2227 C C . LEU B 1 103 ? -3.025 28.562 -1.392 1 97.75 103 LEU B C 1
ATOM 2229 O O . LEU B 1 103 ? -3.637 29.188 -0.521 1 97.75 103 LEU B O 1
ATOM 2233 N N . GLY B 1 104 ? -1.784 28.141 -1.218 1 97.19 104 GLY B N 1
ATOM 2234 C CA . GLY B 1 104 ? -0.996 28.578 -0.074 1 97.19 104 GLY B CA 1
ATOM 2235 C C . GLY B 1 104 ? -1.16 27.672 1.137 1 97.19 104 GLY B C 1
ATOM 2236 O O . GLY B 1 104 ? -0.811 28.062 2.254 1 97.19 104 GLY B O 1
ATOM 2237 N N . LEU B 1 105 ? -1.713 26.547 0.956 1 98.31 105 LEU B N 1
ATOM 2238 C CA . LEU B 1 105 ? -1.83 25.547 2.01 1 98.31 105 LEU B CA 1
ATOM 2239 C C . LEU B 1 105 ? -0.596 24.641 2.049 1 98.31 105 LEU B C 1
ATOM 2241 O O . LEU B 1 105 ? 0.073 24.453 1.031 1 98.31 105 LEU B O 1
ATOM 2245 N N . PHE B 1 106 ? -0.288 24.141 3.268 1 98.62 106 PHE B N 1
ATOM 2246 C CA . PHE B 1 106 ? 0.701 23.062 3.311 1 98.62 106 PHE B CA 1
ATOM 2247 C C . PHE B 1 106 ? 0.231 21.859 2.506 1 98.62 106 PHE B C 1
ATOM 2249 O O . PHE B 1 106 ? -0.951 21.516 2.531 1 98.62 106 PHE B O 1
ATOM 2256 N N . ALA B 1 107 ? 1.142 21.25 1.778 1 98.69 107 ALA B N 1
ATOM 2257 C CA . ALA B 1 107 ? 0.787 20.141 0.895 1 98.69 107 ALA B CA 1
ATOM 2258 C C . ALA B 1 107 ? 1.72 18.953 1.104 1 98.69 107 ALA B C 1
ATOM 2260 O O . ALA B 1 107 ? 2.932 19.062 0.899 1 98.69 107 ALA B O 1
ATOM 2261 N N . VAL B 1 108 ? 1.165 17.859 1.531 1 98.81 108 VAL B N 1
ATOM 2262 C CA . VAL B 1 108 ? 1.911 16.609 1.695 1 98.81 108 VAL B CA 1
ATOM 2263 C C . VAL B 1 108 ? 1.457 15.594 0.65 1 98.81 108 VAL B C 1
ATOM 2265 O O . VAL B 1 108 ? 0.265 15.305 0.539 1 98.81 108 VAL B O 1
ATOM 2268 N N . HIS B 1 109 ? 2.367 15.172 -0.137 1 98.88 109 HIS B N 1
ATOM 2269 C CA . HIS B 1 109 ? 2.08 14.133 -1.123 1 98.88 109 HIS B CA 1
ATOM 2270 C C . HIS B 1 109 ? 2.326 12.742 -0.548 1 98.88 109 HIS B C 1
ATOM 2272 O O . HIS B 1 109 ? 3.467 12.383 -0.2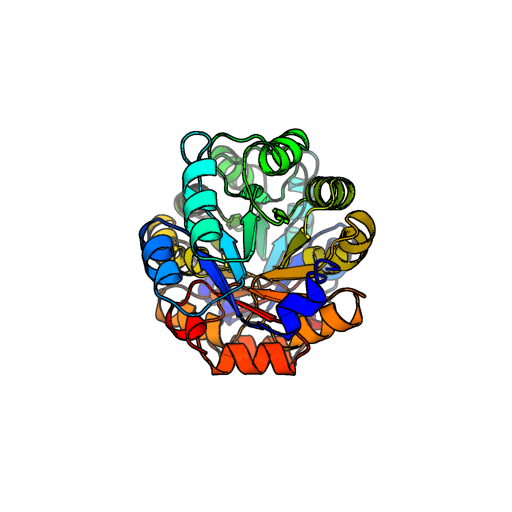43 1 98.88 109 HIS B O 1
ATOM 2278 N N . ARG B 1 110 ? 1.295 12.008 -0.414 1 98.38 110 ARG B N 1
ATOM 2279 C CA . ARG B 1 110 ? 1.326 10.695 0.217 1 98.38 110 ARG B CA 1
ATOM 2280 C C . ARG B 1 110 ? 1.514 9.594 -0.821 1 98.38 110 ARG B C 1
ATOM 2282 O O . ARG B 1 110 ? 0.842 9.586 -1.854 1 98.38 110 ARG B O 1
ATOM 2289 N N . PHE B 1 111 ? 2.451 8.633 -0.487 1 98.44 111 PHE B N 1
ATOM 2290 C CA . PHE B 1 111 ? 2.717 7.523 -1.392 1 98.44 111 PHE B CA 1
ATOM 2291 C C . PHE B 1 111 ? 2.623 6.191 -0.654 1 98.44 111 PHE B C 1
ATOM 2293 O O . PHE B 1 111 ? 3.217 6.023 0.413 1 98.44 111 PHE B O 1
ATOM 2300 N N . PHE B 1 112 ? 1.858 5.254 -1.252 1 97.5 112 PHE B N 1
ATOM 2301 C CA . PHE B 1 112 ? 1.862 3.865 -0.807 1 97.5 112 PHE B CA 1
ATOM 2302 C C . PHE B 1 112 ? 2.898 3.053 -1.575 1 97.5 112 PHE B C 1
ATOM 2304 O O . PHE B 1 112 ? 2.703 2.744 -2.754 1 97.5 112 PHE B O 1
ATOM 2311 N N . LEU B 1 113 ? 3.98 2.725 -0.931 1 96.31 113 LEU B N 1
ATOM 2312 C CA . LEU B 1 113 ? 5.039 1.974 -1.596 1 96.31 113 LEU B CA 1
ATOM 2313 C C . LEU B 1 113 ? 4.848 0.474 -1.402 1 96.31 113 LEU B C 1
ATOM 2315 O O . LEU B 1 113 ? 5.234 -0.079 -0.371 1 96.31 113 LEU B O 1
ATOM 2319 N N . ILE B 1 114 ? 4.395 -0.177 -2.371 1 94.31 114 ILE B N 1
ATOM 2320 C CA . ILE B 1 114 ? 4.004 -1.576 -2.236 1 94.31 114 ILE B CA 1
ATOM 2321 C C . ILE B 1 114 ? 4.875 -2.445 -3.141 1 94.31 114 ILE B C 1
ATOM 2323 O O . ILE B 1 114 ? 5.109 -3.619 -2.844 1 94.31 114 ILE B O 1
ATOM 2327 N N . ASP B 1 115 ? 5.34 -1.835 -4.332 1 91.31 115 ASP B N 1
ATOM 2328 C CA . ASP B 1 115 ? 6.129 -2.582 -5.305 1 91.31 115 ASP B CA 1
ATOM 2329 C C . ASP B 1 115 ? 7.082 -1.662 -6.062 1 91.31 115 ASP B C 1
ATOM 2331 O O . ASP B 1 115 ? 7.215 -0.483 -5.727 1 91.31 115 ASP B O 1
ATOM 2335 N N . SER B 1 116 ? 7.754 -2.207 -7.043 1 89.88 116 SER B N 1
ATOM 2336 C CA . SER B 1 116 ? 8.766 -1.458 -7.777 1 89.88 116 SER B CA 1
ATOM 2337 C C . SER B 1 116 ? 8.141 -0.322 -8.578 1 89.88 116 SER B C 1
ATOM 2339 O O . SER B 1 116 ? 8.734 0.75 -8.711 1 89.88 116 SER B O 1
ATOM 2341 N N . MET B 1 117 ? 6.961 -0.553 -9.016 1 89.19 117 MET B N 1
ATOM 2342 C CA . MET B 1 117 ? 6.301 0.464 -9.828 1 89.19 117 MET B CA 1
ATOM 2343 C C . MET B 1 117 ? 5.941 1.686 -8.992 1 89.19 117 MET B C 1
ATOM 2345 O O . MET B 1 117 ? 6.168 2.82 -9.414 1 89.19 117 MET B O 1
ATOM 2349 N N . SER B 1 118 ? 5.355 1.383 -7.895 1 94.75 118 SER B N 1
ATOM 2350 C CA . SER B 1 118 ? 5.012 2.5 -7.02 1 94.75 118 SER B CA 1
ATOM 2351 C C . SER B 1 118 ? 6.246 3.303 -6.633 1 94.75 118 SER B C 1
ATOM 2353 O O . SER B 1 118 ? 6.195 4.531 -6.551 1 94.75 118 SER B O 1
ATOM 2355 N N . TYR B 1 119 ? 7.359 2.65 -6.5 1 95.75 119 TYR B N 1
ATOM 2356 C CA . TYR B 1 119 ? 8.602 3.34 -6.156 1 95.75 119 TYR B CA 1
ATOM 2357 C C . TYR B 1 119 ? 9.078 4.211 -7.312 1 95.75 119 TYR B C 1
ATOM 2359 O O . TYR B 1 119 ? 9.414 5.383 -7.117 1 95.75 119 TYR B O 1
ATOM 2367 N N . ARG B 1 120 ? 9.086 3.67 -8.453 1 94 120 ARG B N 1
ATOM 2368 C CA . ARG B 1 120 ? 9.617 4.363 -9.617 1 94 120 ARG B CA 1
ATOM 2369 C C . ARG B 1 120 ? 8.797 5.602 -9.945 1 94 120 ARG B C 1
ATOM 2371 O O . ARG B 1 120 ? 9.32 6.586 -10.469 1 94 120 ARG B O 1
ATOM 2378 N N . ASN B 1 121 ? 7.566 5.547 -9.578 1 95.94 121 ASN B N 1
ATOM 2379 C CA . ASN B 1 121 ? 6.664 6.641 -9.906 1 95.94 121 ASN B CA 1
ATOM 2380 C C . ASN B 1 121 ? 6.754 7.77 -8.883 1 95.94 121 ASN B C 1
ATOM 2382 O O . ASN B 1 121 ? 6.25 8.867 -9.117 1 95.94 121 ASN B O 1
ATOM 2386 N N . LEU B 1 122 ? 7.41 7.527 -7.82 1 97.94 122 LEU B N 1
ATOM 2387 C CA . LEU B 1 122 ? 7.398 8.453 -6.695 1 97.94 122 LEU B CA 1
ATOM 2388 C C . LEU B 1 122 ? 8.047 9.781 -7.078 1 97.94 122 LEU B C 1
ATOM 2390 O O . LEU B 1 122 ? 7.402 10.828 -7.016 1 97.94 122 LEU B O 1
ATOM 2394 N N . ALA B 1 123 ? 9.281 9.812 -7.555 1 97.75 123 ALA B N 1
ATOM 2395 C CA . ALA B 1 123 ? 10.023 11.047 -7.828 1 97.75 123 ALA B CA 1
ATOM 2396 C C . ALA B 1 123 ? 9.352 11.859 -8.922 1 97.75 123 ALA B C 1
ATOM 2398 O O . ALA B 1 123 ? 9.141 13.07 -8.766 1 97.75 123 ALA B O 1
ATOM 2399 N N . PRO B 1 124 ? 8.953 11.18 -10.07 1 97.75 124 PRO B N 1
ATOM 2400 C CA . PRO B 1 124 ? 8.219 11.938 -11.086 1 97.75 124 PRO B CA 1
ATOM 2401 C C . PRO B 1 124 ? 6.949 12.586 -10.539 1 97.75 124 PRO B C 1
ATOM 2403 O O . PRO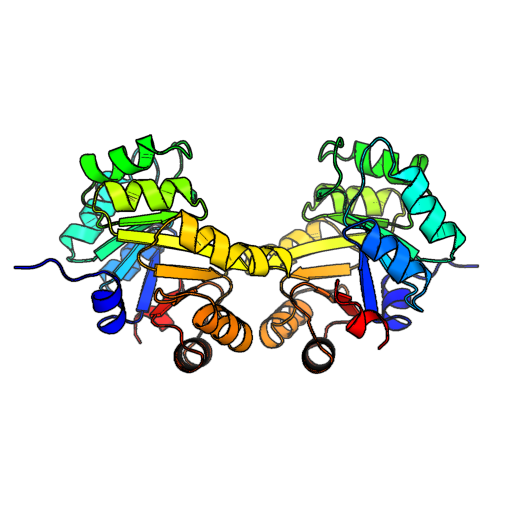 B 1 124 ? 6.629 13.719 -10.891 1 97.75 124 PRO B O 1
ATOM 2406 N N . GLN B 1 125 ? 6.262 11.922 -9.711 1 98 125 GLN B N 1
ATOM 2407 C CA . GLN B 1 125 ? 5.02 12.438 -9.148 1 98 125 GLN B CA 1
ATOM 2408 C C . GLN B 1 125 ? 5.285 13.602 -8.195 1 98 125 GLN B C 1
ATOM 2410 O O . GLN B 1 125 ? 4.5 14.555 -8.133 1 98 125 GLN B O 1
ATOM 2415 N N . VAL B 1 126 ? 6.324 13.5 -7.445 1 98.12 126 VAL B N 1
ATOM 2416 C CA . VAL B 1 126 ? 6.699 14.578 -6.539 1 98.12 126 VAL B CA 1
ATOM 2417 C C . VAL B 1 126 ? 7.016 15.836 -7.34 1 98.12 126 VAL B C 1
ATOM 2419 O O . VAL B 1 126 ? 6.625 16.938 -6.953 1 98.12 126 VAL B O 1
ATOM 2422 N N . ARG B 1 127 ? 7.727 15.719 -8.445 1 97.31 127 ARG B N 1
ATOM 2423 C CA . ARG B 1 127 ? 8.039 16.844 -9.312 1 97.31 127 ARG B CA 1
ATOM 2424 C C . ARG B 1 127 ? 6.762 17.484 -9.859 1 97.31 127 ARG B C 1
ATOM 2426 O O . ARG B 1 127 ? 6.691 18.703 -10.023 1 97.31 127 ARG B O 1
ATOM 2433 N N . GLN B 1 128 ? 5.836 16.672 -10.086 1 97.62 128 GLN B N 1
ATOM 2434 C CA . GLN B 1 128 ? 4.566 17.141 -10.633 1 97.62 128 GLN B CA 1
ATOM 2435 C C . GLN B 1 128 ? 3.756 17.875 -9.57 1 97.62 128 GLN B C 1
ATOM 2437 O O . GLN B 1 128 ? 3.148 18.906 -9.859 1 97.62 128 GLN B O 1
ATOM 2442 N N . SER B 1 129 ? 3.709 17.438 -8.375 1 97.94 129 SER B N 1
ATOM 2443 C CA . SER B 1 129 ? 2.83 17.969 -7.34 1 97.94 129 SER B CA 1
ATOM 2444 C C . SER B 1 129 ? 3.441 19.188 -6.672 1 97.94 129 SER B C 1
ATOM 2446 O O . SER B 1 129 ? 2.727 20.016 -6.086 1 97.94 129 SER B O 1
ATOM 2448 N N . LYS B 1 130 ? 4.805 19.281 -6.637 1 97.56 130 LYS B N 1
ATOM 2449 C CA . LYS B 1 130 ? 5.535 20.344 -5.953 1 97.56 130 LYS B CA 1
ATOM 2450 C C . LYS B 1 130 ? 5.172 20.391 -4.473 1 97.56 130 LYS B C 1
ATOM 2452 O O . LYS B 1 130 ? 5 21.469 -3.906 1 97.56 130 LYS B O 1
ATOM 2457 N N . ALA B 1 131 ? 5.031 19.266 -3.938 1 98.31 131 ALA B N 1
ATOM 2458 C CA . ALA B 1 131 ? 4.625 19.125 -2.541 1 98.31 131 ALA B CA 1
ATOM 2459 C C . ALA B 1 131 ? 5.645 19.766 -1.605 1 98.31 131 ALA B C 1
ATOM 2461 O O . ALA B 1 131 ? 6.82 19.906 -1.957 1 98.31 131 ALA B O 1
ATOM 2462 N N . ASP B 1 132 ? 5.156 20.203 -0.433 1 98.25 132 ASP B N 1
ATOM 2463 C CA . ASP B 1 132 ? 6.062 20.672 0.61 1 98.25 132 ASP B CA 1
ATOM 2464 C C . ASP B 1 132 ? 6.844 19.5 1.222 1 98.25 132 ASP B C 1
ATOM 2466 O O . ASP B 1 132 ? 7.992 19.672 1.638 1 98.25 132 ASP B O 1
ATOM 2470 N N . CYS B 1 133 ? 6.199 18.375 1.353 1 98.25 133 CYS B N 1
ATOM 2471 C CA . CYS B 1 133 ? 6.738 17.156 1.937 1 98.25 133 CYS B CA 1
ATOM 2472 C C . CYS B 1 133 ? 6.113 15.922 1.292 1 98.25 133 CYS B C 1
ATOM 2474 O O . CYS B 1 133 ? 5.047 16.016 0.675 1 98.25 133 CYS B O 1
ATOM 2476 N N . VAL B 1 134 ? 6.816 14.852 1.482 1 98.69 134 VAL B N 1
ATOM 2477 C CA . VAL B 1 134 ? 6.324 13.555 1.032 1 98.69 134 VAL B CA 1
ATOM 2478 C C . VAL B 1 134 ? 6.125 12.633 2.232 1 98.69 134 VAL B C 1
ATOM 2480 O O . VAL B 1 134 ? 6.922 12.648 3.174 1 98.69 134 VAL B O 1
ATOM 2483 N N . GLU B 1 135 ? 5.059 11.969 2.256 1 98.69 135 GLU B N 1
ATOM 2484 C CA . GLU B 1 135 ? 4.867 10.867 3.201 1 98.69 135 GLU B CA 1
ATOM 2485 C C . GLU B 1 135 ? 4.859 9.523 2.49 1 98.69 135 GLU B C 1
ATOM 2487 O O . GLU B 1 135 ? 4.211 9.367 1.452 1 98.69 135 GLU B O 1
ATOM 2492 N N . ILE B 1 136 ? 5.562 8.555 3.045 1 98.44 136 ILE B N 1
ATOM 2493 C CA . ILE B 1 136 ? 5.504 7.211 2.473 1 98.44 136 ILE B CA 1
ATOM 2494 C C . ILE B 1 136 ? 4.902 6.242 3.49 1 98.44 136 ILE B C 1
ATOM 2496 O O . ILE B 1 136 ? 5.145 6.367 4.691 1 98.44 136 ILE B O 1
ATOM 2500 N N . LEU B 1 137 ? 4.078 5.418 3.068 1 97.75 137 LEU B N 1
ATOM 2501 C CA . LEU B 1 137 ? 3.531 4.281 3.801 1 97.75 137 LEU B CA 1
ATOM 2502 C C . LEU B 1 137 ? 3.869 2.969 3.1 1 97.75 137 LEU B C 1
ATOM 2504 O O . LEU B 1 137 ? 3.73 2.857 1.879 1 97.75 137 LEU B O 1
ATOM 2508 N N . PRO B 1 138 ? 4.336 1.917 3.713 1 97.06 138 PRO B N 1
ATOM 2509 C CA . PRO B 1 138 ? 4.578 1.938 5.156 1 97.06 138 PRO B CA 1
ATOM 2510 C C . PRO B 1 138 ? 5.906 2.6 5.52 1 97.06 138 PRO B C 1
ATOM 2512 O O . PRO B 1 138 ? 6.805 2.695 4.68 1 97.06 138 PRO B O 1
ATOM 2515 N N . GLY B 1 139 ? 5.996 3.076 6.699 1 95.88 139 GLY B N 1
ATOM 2516 C CA . GLY B 1 139 ? 7.156 3.834 7.133 1 95.88 139 GLY B CA 1
ATOM 2517 C C . GLY B 1 139 ? 8.18 2.988 7.871 1 95.88 139 GLY B C 1
ATOM 2518 O O . GLY B 1 139 ? 9.227 3.492 8.289 1 95.88 139 GLY B O 1
ATOM 2519 N N . CYS B 1 140 ? 7.898 1.766 8.031 1 93.31 140 CYS B N 1
ATOM 2520 C CA . CYS B 1 140 ? 8.805 0.883 8.766 1 93.31 140 CYS B CA 1
ATOM 2521 C C . CYS B 1 140 ? 9.742 0.155 7.809 1 93.31 140 CYS B C 1
ATOM 2523 O O . CYS B 1 140 ? 9.922 -1.061 7.91 1 93.31 140 CYS B O 1
ATOM 2525 N N . MET B 1 141 ? 10.25 0.854 6.809 1 94.19 141 MET B N 1
ATOM 2526 C CA . MET B 1 141 ? 11.188 0.338 5.812 1 94.19 141 MET B CA 1
ATOM 2527 C C . MET B 1 141 ? 12.414 1.236 5.707 1 94.19 141 MET B C 1
ATOM 2529 O O . MET B 1 141 ? 12.586 1.939 4.711 1 94.19 141 MET B O 1
ATOM 2533 N N . PRO B 1 142 ? 13.398 1.141 6.66 1 94.44 142 PRO B N 1
ATOM 2534 C CA . PRO B 1 142 ? 14.523 2.074 6.707 1 94.44 142 PRO B CA 1
ATOM 2535 C C . PRO B 1 142 ? 15.312 2.111 5.398 1 94.44 142 PRO B C 1
ATOM 2537 O O . PRO B 1 142 ? 15.703 3.188 4.938 1 94.44 142 PRO B O 1
ATOM 2540 N N . ARG B 1 143 ? 15.5 1.009 4.801 1 93.12 143 ARG B N 1
ATOM 2541 C CA . ARG B 1 143 ? 16.25 0.972 3.553 1 93.12 143 ARG B CA 1
ATOM 2542 C C . ARG B 1 143 ? 15.531 1.742 2.451 1 93.12 143 ARG B C 1
ATOM 2544 O O . ARG B 1 143 ? 16.156 2.512 1.716 1 93.12 143 ARG B O 1
ATOM 2551 N N . VAL B 1 144 ? 14.258 1.523 2.338 1 95.62 144 VAL B N 1
ATOM 2552 C CA . VAL B 1 144 ? 13.461 2.186 1.309 1 95.62 144 VAL B CA 1
ATOM 2553 C C . VAL B 1 144 ? 13.414 3.688 1.583 1 95.62 144 VAL B C 1
ATOM 2555 O O . VAL B 1 144 ? 13.453 4.496 0.654 1 95.62 144 VAL B O 1
ATOM 2558 N N . ILE B 1 145 ? 13.32 4.074 2.85 1 97.44 145 ILE B N 1
ATOM 2559 C CA . ILE B 1 145 ? 13.336 5.48 3.244 1 97.44 145 ILE B CA 1
ATOM 2560 C C . ILE B 1 145 ? 14.617 6.141 2.727 1 97.44 145 ILE B C 1
ATOM 2562 O O . ILE B 1 145 ? 14.57 7.223 2.137 1 97.44 145 ILE B O 1
ATOM 2566 N N . SER B 1 146 ? 15.727 5.465 2.926 1 97.44 146 SER B N 1
ATOM 2567 C CA . SER B 1 146 ? 17 6.004 2.479 1 97.44 146 SER B CA 1
ATOM 2568 C C . SER B 1 146 ? 17.031 6.191 0.965 1 97.44 146 SER B C 1
ATOM 2570 O O . SER B 1 146 ? 17.562 7.18 0.464 1 97.44 146 SER B O 1
ATOM 2572 N N . TRP B 1 147 ? 16.406 5.18 0.201 1 96.94 147 TRP B N 1
ATOM 2573 C CA . TRP B 1 147 ? 16.328 5.289 -1.252 1 96.94 147 TRP B CA 1
ATOM 2574 C C . TRP B 1 147 ? 15.523 6.523 -1.658 1 96.94 147 TRP B C 1
ATOM 2576 O O . TRP B 1 147 ? 15.953 7.293 -2.52 1 96.94 147 TRP B O 1
ATOM 2586 N N . VAL B 1 148 ? 14.375 6.723 -1.011 1 97.94 148 VAL B N 1
ATOM 2587 C CA . VAL B 1 148 ? 13.461 7.801 -1.387 1 97.94 148 VAL B CA 1
ATOM 2588 C C . VAL B 1 148 ? 14.109 9.148 -1.086 1 97.94 148 VAL B C 1
ATOM 2590 O O . VAL B 1 148 ? 14.07 10.062 -1.917 1 97.94 148 VAL B O 1
ATOM 2593 N N . VAL B 1 149 ? 14.719 9.289 0.079 1 97.88 149 VAL B N 1
ATOM 2594 C CA . VAL B 1 149 ? 15.352 10.539 0.496 1 97.88 149 VAL B CA 1
ATOM 2595 C C . VAL B 1 149 ? 16.422 10.938 -0.513 1 97.88 149 VAL B C 1
ATOM 2597 O O . VAL B 1 149 ? 16.625 12.125 -0.78 1 97.88 149 VAL B O 1
ATOM 2600 N N . ALA B 1 150 ? 17.062 10 -1.073 1 97.56 150 ALA B N 1
ATOM 2601 C CA . ALA B 1 150 ? 18.109 10.258 -2.059 1 97.56 150 ALA B CA 1
ATOM 2602 C C . ALA B 1 150 ? 17.516 10.695 -3.395 1 97.56 150 ALA B C 1
ATOM 2604 O O . ALA B 1 150 ? 18.172 11.367 -4.188 1 97.56 150 ALA B O 1
ATOM 2605 N N . ASP B 1 151 ? 16.25 10.328 -3.629 1 97.25 151 ASP B N 1
ATOM 2606 C CA . ASP B 1 151 ? 15.664 10.5 -4.953 1 97.25 151 ASP B CA 1
ATOM 2607 C C . ASP B 1 151 ? 14.812 11.766 -5.02 1 97.25 151 ASP B C 1
ATOM 2609 O O . ASP B 1 151 ? 14.406 12.188 -6.102 1 97.25 151 ASP B O 1
ATOM 2613 N N . ILE B 1 152 ? 14.523 12.359 -3.859 1 97.31 152 ILE B N 1
ATOM 2614 C CA . ILE B 1 152 ? 13.648 13.523 -3.881 1 97.31 152 ILE B CA 1
ATOM 2615 C C . ILE B 1 152 ? 14.312 14.688 -3.148 1 97.31 152 ILE B C 1
ATOM 2617 O O . ILE B 1 152 ? 15.273 14.484 -2.398 1 97.31 152 ILE B O 1
ATOM 2621 N N . ASP B 1 153 ? 13.758 15.945 -3.297 1 95.88 153 ASP B N 1
ATOM 2622 C CA . ASP B 1 153 ? 14.391 17.141 -2.754 1 95.88 153 ASP B CA 1
ATOM 2623 C C . ASP B 1 153 ? 13.547 17.75 -1.645 1 95.88 153 ASP B C 1
ATOM 2625 O O . ASP B 1 153 ? 13.805 18.875 -1.21 1 95.88 153 ASP B O 1
ATOM 2629 N N . VAL B 1 154 ? 12.539 17.094 -1.261 1 97.5 154 VAL B N 1
ATOM 2630 C CA . VAL B 1 154 ? 11.672 17.594 -0.194 1 97.5 154 VAL B CA 1
ATOM 2631 C C . VAL B 1 154 ? 11.727 16.625 0.996 1 97.5 154 VAL B C 1
ATOM 2633 O O . VAL B 1 154 ? 12.055 15.453 0.839 1 97.5 154 VAL B O 1
ATOM 2636 N N . PRO B 1 155 ? 11.383 17.141 2.193 1 98 155 PRO B N 1
ATOM 2637 C CA . PRO B 1 155 ? 11.43 16.281 3.383 1 98 155 PRO B CA 1
ATOM 2638 C C . PRO B 1 155 ? 10.461 15.109 3.303 1 98 155 PRO B C 1
ATOM 2640 O O . PRO B 1 155 ? 9.398 15.219 2.674 1 98 155 PRO B O 1
ATOM 2643 N N . LEU B 1 156 ? 10.914 14.039 3.959 1 98.5 156 LEU B N 1
ATOM 2644 C CA . LEU B 1 156 ? 10.125 12.812 3.949 1 98.5 156 LEU B CA 1
ATOM 2645 C C . LEU B 1 156 ? 9.555 12.523 5.332 1 98.5 156 LEU B C 1
ATOM 2647 O O . LEU B 1 156 ? 10.258 12.648 6.34 1 98.5 156 LEU B O 1
ATOM 2651 N N . ILE B 1 157 ? 8.297 12.25 5.352 1 98.56 157 ILE B N 1
ATOM 2652 C CA . ILE B 1 157 ? 7.613 11.766 6.543 1 98.56 157 ILE B CA 1
ATOM 2653 C C . ILE B 1 157 ? 7.355 10.266 6.418 1 98.56 157 ILE B C 1
ATOM 2655 O O . ILE B 1 157 ? 6.875 9.797 5.387 1 98.56 157 ILE B O 1
ATOM 2659 N N . ALA B 1 158 ? 7.754 9.5 7.449 1 98.06 158 ALA B N 1
ATOM 2660 C CA . ALA B 1 158 ? 7.492 8.062 7.473 1 98.06 158 ALA B CA 1
ATOM 2661 C C . ALA B 1 158 ? 6.219 7.75 8.258 1 98.06 158 ALA B C 1
ATOM 2663 O O . ALA B 1 158 ? 6.129 8.039 9.453 1 98.06 158 ALA B O 1
ATOM 2664 N N . GLY B 1 159 ? 5.266 7.172 7.574 1 97.19 159 GLY B N 1
ATOM 2665 C CA . GLY B 1 159 ? 4 6.836 8.211 1 97.19 159 GLY B CA 1
ATOM 2666 C C . GLY B 1 159 ? 3.555 5.414 7.941 1 97.19 159 GLY B C 1
ATOM 2667 O O . GLY B 1 159 ? 4.078 4.754 7.039 1 97.19 159 GLY B O 1
ATOM 2668 N N . GLY B 1 160 ? 2.639 5 8.727 1 95.44 160 GLY B N 1
ATOM 2669 C CA . GLY B 1 160 ? 2.105 3.658 8.547 1 95.44 160 GLY B CA 1
ATOM 2670 C C . GLY B 1 160 ? 2.979 2.58 9.156 1 95.44 160 GLY B C 1
ATOM 2671 O O . GLY B 1 160 ? 4.145 2.434 8.789 1 95.44 160 GLY B O 1
ATOM 2672 N N . LEU B 1 161 ? 2.475 1.865 10.047 1 94.25 161 LEU B N 1
ATOM 2673 C CA . LEU B 1 161 ? 3.104 0.722 10.703 1 94.25 161 LEU B CA 1
ATOM 2674 C C . LEU B 1 161 ? 4.344 1.153 11.477 1 94.25 161 LEU B C 1
ATOM 2676 O O . LEU B 1 161 ? 5.309 0.391 11.586 1 94.25 161 LEU B O 1
ATOM 2680 N N . VAL B 1 162 ? 4.41 2.346 11.805 1 93.38 162 VAL B N 1
ATOM 2681 C CA . VAL B 1 162 ? 5.387 2.803 12.781 1 93.38 162 VAL B CA 1
ATOM 2682 C C . VAL B 1 162 ? 4.824 2.639 14.195 1 93.38 162 VAL B C 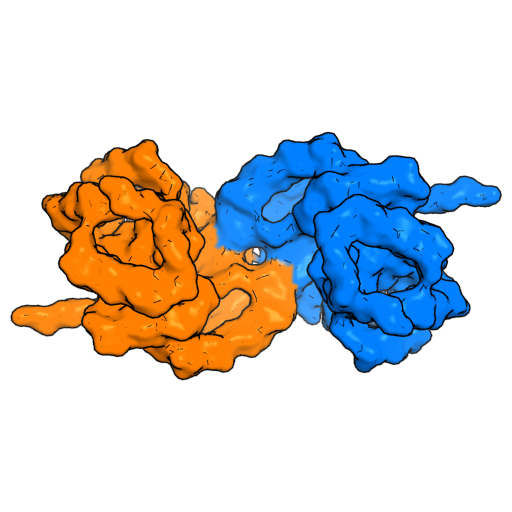1
ATOM 2684 O O . VAL B 1 162 ? 4.051 3.479 14.664 1 93.38 162 VAL B O 1
ATOM 2687 N N . CYS B 1 163 ? 5.281 1.661 14.867 1 87.56 163 CYS B N 1
ATOM 2688 C CA . CYS B 1 163 ? 4.512 1.167 16 1 87.56 163 CYS B CA 1
ATOM 2689 C C . CYS B 1 163 ? 5.227 1.47 17.312 1 87.56 163 CYS B C 1
ATOM 2691 O O . CYS B 1 163 ? 4.609 1.459 18.375 1 87.56 163 CYS B O 1
ATOM 2693 N N . ASP B 1 164 ? 6.492 1.627 17.281 1 89.38 164 ASP B N 1
ATOM 2694 C CA . ASP B 1 164 ? 7.191 1.838 18.547 1 89.38 164 ASP B CA 1
ATOM 2695 C C . ASP B 1 164 ? 8.414 2.729 18.344 1 89.38 164 ASP B C 1
ATOM 2697 O O . ASP B 1 164 ? 8.641 3.258 17.25 1 89.38 164 ASP B O 1
ATOM 2701 N N . ARG B 1 165 ? 9.164 2.898 19.422 1 90.88 165 ARG B N 1
ATOM 2702 C CA . ARG B 1 165 ? 10.305 3.805 19.453 1 90.88 165 ARG B CA 1
ATOM 2703 C C . ARG B 1 165 ? 11.398 3.336 18.5 1 90.88 165 ARG B C 1
ATOM 2705 O O . ARG B 1 165 ? 12.078 4.152 17.875 1 90.88 165 ARG B O 1
ATOM 2712 N N . ASP B 1 166 ? 11.57 2.037 18.453 1 91.94 166 ASP B N 1
ATOM 2713 C CA . ASP B 1 166 ? 12.602 1.501 17.562 1 91.94 166 ASP B CA 1
ATOM 2714 C C . ASP B 1 166 ? 12.305 1.852 16.109 1 91.94 166 ASP B C 1
ATOM 2716 O O . ASP B 1 166 ? 13.211 2.221 15.359 1 91.94 166 ASP B O 1
ATOM 2720 N N . ASP B 1 167 ? 11.031 1.753 15.711 1 92 167 ASP B N 1
ATOM 2721 C CA . ASP B 1 167 ? 10.617 2.121 14.359 1 92 167 ASP B CA 1
ATOM 2722 C C . ASP B 1 167 ? 10.867 3.602 14.094 1 92 167 ASP B C 1
ATOM 2724 O O . ASP B 1 167 ? 11.344 3.971 13.016 1 92 167 ASP B O 1
ATOM 2728 N N . VAL B 1 168 ? 10.516 4.379 15.125 1 93.62 168 VAL B N 1
ATOM 2729 C CA . VAL B 1 168 ? 10.695 5.82 15.008 1 93.62 168 VAL B CA 1
ATOM 2730 C C . VAL B 1 168 ? 12.164 6.148 14.781 1 93.62 168 VAL B C 1
ATOM 2732 O O . VAL B 1 168 ? 12.516 6.855 13.836 1 93.62 168 VAL B O 1
ATOM 2735 N N . PHE B 1 169 ? 13 5.602 15.539 1 94.75 169 PHE B N 1
ATOM 2736 C CA . PHE B 1 169 ? 14.43 5.895 15.469 1 94.75 169 PHE B CA 1
ATOM 2737 C C . PHE B 1 169 ? 15.016 5.387 14.156 1 94.75 169 PHE B C 1
ATOM 2739 O O . PHE B 1 169 ? 15.852 6.055 13.547 1 94.75 169 PHE B O 1
ATOM 2746 N N . ALA B 1 170 ? 14.609 4.223 13.781 1 95.31 170 ALA B N 1
ATOM 2747 C CA . ALA B 1 170 ? 15.109 3.645 12.531 1 95.31 170 ALA B CA 1
ATOM 2748 C C . ALA B 1 170 ? 14.742 4.516 11.336 1 95.31 170 ALA B C 1
ATOM 2750 O O . ALA B 1 170 ? 15.555 4.719 10.43 1 95.31 170 ALA B O 1
ATOM 2751 N N . ALA B 1 171 ? 13.516 5.023 11.352 1 96.5 171 ALA B N 1
ATOM 2752 C CA . ALA B 1 171 ? 13.047 5.867 10.258 1 96.5 171 ALA B CA 1
ATOM 2753 C C . ALA B 1 171 ? 13.812 7.188 10.211 1 96.5 171 ALA B C 1
ATOM 2755 O O . ALA B 1 171 ? 14.242 7.629 9.148 1 96.5 171 ALA B O 1
ATOM 2756 N N . LEU B 1 172 ? 13.977 7.797 11.391 1 95.94 172 LEU B N 1
ATOM 2757 C CA . LEU B 1 172 ? 14.703 9.062 11.469 1 95.94 172 LEU B CA 1
ATOM 2758 C C . LEU B 1 172 ? 16.156 8.875 11.062 1 95.94 172 LEU B C 1
ATOM 2760 O O . LEU B 1 172 ? 16.719 9.688 10.312 1 95.94 172 LEU B O 1
ATOM 2764 N N . LYS B 1 173 ? 16.75 7.809 11.508 1 97 173 LYS B N 1
ATOM 2765 C CA . LYS B 1 173 ? 18.141 7.504 11.172 1 97 173 LYS B CA 1
ATOM 2766 C C . LYS B 1 173 ? 18.297 7.262 9.672 1 97 173 LYS B C 1
ATOM 2768 O O . LYS B 1 173 ? 19.344 7.598 9.094 1 97 173 LYS B O 1
ATOM 2773 N N . ALA B 1 174 ? 17.266 6.73 9.078 1 97.44 174 ALA B N 1
ATOM 2774 C CA . ALA B 1 174 ? 17.297 6.426 7.652 1 97.44 174 ALA B CA 1
ATOM 2775 C C . ALA B 1 174 ? 17.156 7.691 6.816 1 97.44 174 ALA B C 1
ATOM 2777 O O . ALA B 1 174 ? 17.328 7.664 5.598 1 97.44 174 ALA B O 1
ATOM 2778 N N . GLY B 1 175 ? 16.766 8.836 7.441 1 97.5 175 GLY B N 1
ATOM 2779 C CA . GLY B 1 175 ? 16.75 10.102 6.727 1 97.5 175 GLY B CA 1
ATOM 2780 C C . GLY B 1 175 ? 15.391 10.781 6.758 1 97.5 175 GLY B C 1
ATOM 2781 O O . GLY B 1 175 ? 15.234 11.898 6.25 1 97.5 175 GLY B O 1
ATOM 2782 N N . ALA B 1 176 ? 14.352 10.109 7.328 1 97.94 176 ALA B N 1
ATOM 2783 C CA . ALA B 1 176 ? 13.047 10.758 7.465 1 97.94 176 ALA B CA 1
ATOM 2784 C C . ALA B 1 176 ? 13.148 12.008 8.328 1 97.94 176 ALA B C 1
ATOM 2786 O O . ALA B 1 176 ? 13.875 12.031 9.328 1 97.94 176 ALA B O 1
ATOM 2787 N N . SER B 1 177 ? 12.422 12.992 7.941 1 97.44 177 SER B N 1
ATOM 2788 C CA . SER B 1 177 ? 12.414 14.234 8.703 1 97.44 177 SER B CA 1
ATOM 2789 C C . SER B 1 177 ? 11.422 14.164 9.859 1 97.44 177 SER B C 1
ATOM 2791 O O . SER B 1 177 ? 11.57 14.875 10.852 1 97.44 177 SER B O 1
ATOM 2793 N N . ALA B 1 178 ? 10.438 13.367 9.711 1 97.19 178 ALA B N 1
ATOM 2794 C CA . ALA B 1 178 ? 9.398 13.219 10.719 1 97.19 178 ALA B CA 1
ATOM 2795 C C . ALA B 1 178 ? 8.68 11.883 10.57 1 97.19 178 ALA B C 1
ATOM 2797 O O . ALA B 1 178 ? 8.914 11.148 9.609 1 97.19 178 ALA B O 1
ATOM 2798 N N . ILE B 1 179 ? 7.883 11.617 11.625 1 97.19 179 ILE B N 1
ATOM 2799 C CA . ILE B 1 179 ? 7.086 10.398 11.664 1 97.19 179 ILE B CA 1
ATOM 2800 C C . ILE B 1 179 ? 5.605 10.758 11.789 1 97.19 179 ILE B C 1
ATOM 2802 O O . ILE B 1 179 ? 5.25 11.742 12.445 1 97.19 179 ILE B O 1
ATOM 2806 N N . ALA B 1 180 ? 4.816 9.992 11.094 1 97.25 180 ALA B N 1
ATOM 2807 C CA . ALA B 1 180 ? 3.373 10.039 11.312 1 97.25 180 ALA B CA 1
ATOM 2808 C C . ALA B 1 180 ? 2.855 8.703 11.844 1 97.25 180 ALA B C 1
ATOM 2810 O O . ALA B 1 180 ? 3.17 7.648 11.289 1 97.25 180 ALA B O 1
ATOM 2811 N N . SER B 1 181 ? 2.135 8.727 12.953 1 95.94 181 SER B N 1
ATOM 2812 C CA . SER B 1 181 ? 1.701 7.48 13.57 1 95.94 181 SER B CA 1
ATOM 2813 C C . SER B 1 181 ? 0.321 7.621 14.203 1 95.94 181 SER B C 1
ATOM 2815 O O . SER B 1 181 ? -0.028 8.688 14.711 1 95.94 181 SER B O 1
ATOM 2817 N N . SER B 1 182 ? -0.443 6.559 14.133 1 93.75 182 SER B N 1
ATOM 2818 C CA . SER B 1 182 ? -1.713 6.512 14.852 1 93.75 182 SER B CA 1
ATOM 2819 C C . SER B 1 182 ? -1.533 5.938 16.25 1 93.75 182 SER B C 1
ATOM 2821 O O . SER B 1 182 ? -2.496 5.844 17.016 1 93.75 182 SER B O 1
ATOM 2823 N N . ASN B 1 183 ? -0.33 5.488 16.562 1 93.12 183 ASN B N 1
ATOM 2824 C CA . ASN B 1 183 ? -0.041 4.922 17.875 1 93.12 183 ASN B CA 1
ATOM 2825 C C . ASN B 1 183 ? 0.14 6.012 18.938 1 93.12 183 ASN B C 1
ATOM 2827 O O . ASN B 1 183 ? 1.059 6.824 18.844 1 93.12 183 ASN B O 1
ATOM 2831 N N . HIS B 1 184 ? -0.665 5.969 19.969 1 93.81 184 HIS B N 1
ATOM 2832 C CA . HIS B 1 184 ? -0.667 7.004 21 1 93.81 184 HIS B CA 1
ATOM 2833 C C . HIS B 1 184 ? 0.658 7.031 21.766 1 93.81 184 HIS B C 1
ATOM 2835 O O . HIS B 1 184 ? 1.107 8.094 22.203 1 93.81 184 HIS B O 1
ATOM 2841 N N . ASP B 1 185 ? 1.327 5.926 21.875 1 92.31 185 ASP B N 1
ATOM 2842 C CA . ASP B 1 185 ? 2.611 5.863 22.562 1 92.31 185 ASP B CA 1
ATOM 2843 C C . ASP B 1 185 ? 3.684 6.637 21.797 1 92.31 185 ASP B C 1
ATOM 2845 O O . ASP B 1 185 ? 4.598 7.203 22.406 1 92.31 185 ASP B O 1
ATOM 2849 N N . VAL B 1 186 ? 3.512 6.656 20.516 1 92.5 186 VAL B N 1
ATOM 2850 C CA . VAL B 1 186 ? 4.473 7.355 19.672 1 92.5 186 VAL B CA 1
ATOM 2851 C C . VAL B 1 186 ? 4.25 8.859 19.766 1 92.5 186 VAL B C 1
ATOM 2853 O O . VAL B 1 186 ? 5.203 9.641 19.688 1 92.5 186 VAL B O 1
ATOM 2856 N N . TRP B 1 187 ? 2.941 9.258 20.031 1 93.75 187 TRP B N 1
ATOM 2857 C CA . TRP B 1 187 ? 2.617 10.672 20.141 1 93.75 187 TRP B CA 1
ATOM 2858 C C . TRP B 1 187 ? 3.367 11.312 21.312 1 93.75 187 TRP B C 1
ATOM 2860 O O . TRP B 1 187 ? 3.631 12.516 21.297 1 93.75 187 TRP B O 1
ATOM 2870 N N . ALA B 1 188 ? 3.734 10.562 22.328 1 87.81 188 ALA B N 1
ATOM 2871 C CA . ALA B 1 188 ? 4.312 11.047 23.578 1 87.81 188 ALA B CA 1
ATOM 2872 C C . ALA B 1 188 ? 5.832 11.117 23.5 1 87.81 188 ALA B C 1
ATOM 2874 O O . ALA B 1 188 ? 6.5 11.484 24.469 1 87.81 188 ALA B O 1
ATOM 2875 N N . MET B 1 189 ? 6.387 10.828 22.359 1 83.94 189 MET B N 1
ATOM 2876 C CA . MET B 1 189 ? 7.84 10.789 22.203 1 83.94 189 MET B CA 1
ATOM 2877 C C . MET B 1 189 ? 8.391 12.18 21.875 1 83.94 189 MET B C 1
ATOM 2879 O O . MET B 1 189 ? 7.75 12.953 21.172 1 83.94 189 MET B O 1
#

Nearest PDB structures (foldseek):
  3kts-assembly7_G  TM=9.718E-01  e=5.385E-15  Listeria monocytogenes serotype 4b str. F2365
  1vkf-assembly4_D  TM=9.164E-01  e=8.496E-12  Thermotoga maritima MSB8
  3tdn-assembly2_B  TM=7.557E-01  e=1.949E-04  synthetic construct
  3b8i-assembly1_A  TM=6.682E-01  e=1.694E-03  Pseudomonas aeruginosa PAO1
  1nxx-assembly1_A-2  TM=4.127E-01  e=5.202E-01  Streptococcus pneumoniae TIGR4

Radius of gyration: 22.01 Å; Cα contacts (8 Å, |Δi|>4): 844; chains: 2; bounding box: 41×76×52 Å